Protein AF-A0A954QS45-F1 (afdb_monomer_lite)

Radius of gyration: 19.52 Å; chains: 1; bounding box: 55×39×51 Å

pLDDT: mean 95.36, std 3.19, range [73.25, 98.75]

Structure (mmCIF, N/CA/C/O backbone):
data_AF-A0A954QS45-F1
#
_entry.id   AF-A0A954QS45-F1
#
loop_
_atom_site.group_PDB
_atom_site.id
_atom_site.type_symbol
_atom_site.label_atom_id
_atom_site.label_alt_id
_atom_site.label_comp_id
_atom_site.label_asym_id
_atom_site.label_entity_id
_atom_site.label_seq_id
_atom_site.pdbx_PDB_ins_code
_atom_site.Cartn_x
_atom_site.Cartn_y
_atom_site.Cartn_z
_atom_site.occupancy
_atom_site.B_iso_or_equiv
_atom_site.auth_seq_id
_atom_site.auth_comp_id
_atom_site.auth_asym_id
_atom_site.auth_atom_id
_atom_site.pdbx_PDB_model_num
ATOM 1 N N . VAL A 1 1 ? 16.812 -2.285 0.288 1.00 86.31 1 VAL A N 1
ATOM 2 C CA . VAL A 1 1 ? 17.773 -3.316 0.743 1.00 86.31 1 VAL A CA 1
ATOM 3 C C . VAL A 1 1 ? 18.470 -2.811 1.986 1.00 86.31 1 VAL A C 1
ATOM 5 O O . VAL A 1 1 ? 19.091 -1.754 1.918 1.00 86.31 1 VAL A O 1
ATOM 8 N N . TYR A 1 2 ? 18.310 -3.521 3.100 1.00 87.31 2 TYR A N 1
ATOM 9 C CA . TYR A 1 2 ? 18.988 -3.201 4.353 1.00 87.31 2 TYR A CA 1
ATOM 10 C C . TYR A 1 2 ? 20.439 -3.664 4.308 1.00 87.31 2 TYR A C 1
ATOM 12 O O . TYR A 1 2 ? 20.740 -4.710 3.724 1.00 87.31 2 TYR A O 1
ATOM 20 N N . TYR A 1 3 ? 21.330 -2.884 4.908 1.00 90.25 3 TYR A N 1
ATOM 21 C CA . TYR A 1 3 ? 22.732 -3.238 5.037 1.00 90.25 3 TYR A CA 1
ATOM 22 C C . TYR A 1 3 ? 23.307 -2.749 6.376 1.00 90.25 3 TYR A C 1
ATOM 24 O O . TYR A 1 3 ? 23.007 -1.640 6.821 1.00 90.25 3 TYR A O 1
ATOM 32 N N . PRO A 1 4 ? 24.161 -3.561 7.013 1.00 92.56 4 PRO A N 1
ATOM 33 C CA . PRO A 1 4 ? 24.818 -3.203 8.261 1.00 92.56 4 PRO A CA 1
ATOM 34 C C . PRO A 1 4 ? 25.846 -2.095 8.020 1.00 92.56 4 PRO A C 1
ATOM 36 O O . PRO A 1 4 ? 26.574 -2.116 7.023 1.00 92.56 4 PRO A O 1
ATOM 39 N N . THR A 1 5 ? 25.948 -1.148 8.951 1.00 94.94 5 THR A N 1
ATOM 40 C CA . THR A 1 5 ? 26.905 -0.027 8.846 1.00 94.94 5 THR A CA 1
ATOM 41 C C . THR A 1 5 ? 28.163 -0.227 9.691 1.00 94.94 5 THR A C 1
ATOM 43 O O . THR A 1 5 ? 29.126 0.525 9.553 1.00 94.94 5 THR A O 1
ATOM 46 N N . THR A 1 6 ? 28.188 -1.256 10.544 1.00 95.50 6 THR A N 1
ATOM 47 C CA . THR A 1 6 ? 29.311 -1.543 11.446 1.00 95.50 6 THR A CA 1
ATOM 48 C C . THR A 1 6 ? 29.649 -3.032 11.509 1.00 95.50 6 THR A C 1
ATOM 50 O O . THR A 1 6 ? 28.882 -3.902 11.084 1.00 95.50 6 THR A O 1
ATOM 53 N N . THR A 1 7 ? 30.836 -3.325 12.038 1.00 96.88 7 THR A N 1
ATOM 54 C CA . THR A 1 7 ? 31.318 -4.681 12.318 1.00 96.88 7 THR A CA 1
ATOM 55 C C . THR A 1 7 ? 31.753 -4.807 13.774 1.00 96.88 7 THR A C 1
ATOM 57 O O . THR A 1 7 ? 32.068 -3.808 14.427 1.00 96.88 7 THR A O 1
ATOM 60 N N . ASN A 1 8 ? 31.771 -6.036 14.290 1.00 96.50 8 ASN A N 1
ATOM 61 C CA . ASN A 1 8 ? 32.134 -6.341 15.678 1.00 96.50 8 ASN A CA 1
ATOM 62 C C . ASN A 1 8 ? 33.554 -5.886 16.065 1.00 96.50 8 ASN A C 1
ATOM 64 O O . ASN A 1 8 ? 33.796 -5.583 17.231 1.00 96.50 8 ASN A O 1
ATOM 68 N N . ASP A 1 9 ? 34.473 -5.819 15.103 1.00 96.31 9 ASP A N 1
ATOM 69 C CA . ASP A 1 9 ? 35.870 -5.415 15.295 1.00 96.31 9 ASP A CA 1
ATOM 70 C C . ASP A 1 9 ? 36.254 -4.134 14.532 1.00 96.31 9 ASP A C 1
ATOM 72 O O . ASP A 1 9 ? 37.414 -3.721 14.553 1.00 96.31 9 ASP A O 1
ATOM 76 N N . ARG A 1 10 ? 35.278 -3.472 13.895 1.00 93.31 10 ARG A N 1
ATOM 77 C CA . ARG A 1 10 ? 35.446 -2.255 13.077 1.00 93.31 10 ARG A CA 1
ATOM 78 C C . ARG A 1 10 ? 36.331 -2.430 11.838 1.00 93.31 10 ARG A C 1
ATOM 80 O O . ARG A 1 10 ? 36.730 -1.430 11.240 1.00 93.31 10 ARG A O 1
ATOM 87 N N . THR A 1 11 ? 36.609 -3.661 11.420 1.00 94.75 11 THR A N 1
ATOM 88 C CA . THR A 1 11 ? 37.270 -3.952 10.142 1.00 94.75 11 THR A CA 1
ATOM 89 C C . THR A 1 11 ? 36.237 -4.203 9.034 1.00 94.75 11 THR A C 1
ATOM 91 O O . THR A 1 11 ? 35.106 -4.609 9.331 1.00 94.75 11 THR A O 1
ATOM 94 N N . PRO A 1 12 ? 36.566 -3.978 7.748 1.00 90.88 12 PRO A N 1
ATOM 95 C CA . PRO A 1 12 ? 35.661 -4.289 6.638 1.00 90.88 12 PRO A CA 1
ATOM 96 C C . PRO A 1 12 ? 35.258 -5.771 6.555 1.00 90.88 12 PRO A C 1
ATOM 98 O O . PRO A 1 12 ? 34.147 -6.075 6.111 1.00 90.88 12 PRO A O 1
ATOM 101 N N . GLU A 1 13 ? 36.114 -6.680 7.015 1.00 94.00 13 GLU A N 1
ATOM 102 C CA . GLU A 1 13 ? 35.935 -8.136 6.978 1.00 94.00 13 GLU A CA 1
ATOM 103 C C . GLU A 1 13 ? 35.290 -8.707 8.251 1.00 94.00 13 GLU A C 1
ATOM 105 O O . GLU A 1 13 ? 34.864 -9.863 8.252 1.00 94.00 13 GLU A O 1
ATOM 110 N N . GLY A 1 14 ? 35.182 -7.907 9.317 1.00 95.50 14 GLY A N 1
ATOM 111 C CA . GLY A 1 14 ? 34.567 -8.307 10.580 1.00 95.50 14 GLY A CA 1
ATOM 112 C C . GLY A 1 14 ? 33.102 -8.725 10.447 1.00 95.50 14 GLY A C 1
ATOM 113 O O . GLY A 1 14 ? 32.397 -8.363 9.493 1.00 95.50 14 GLY A O 1
ATOM 114 N N . LEU A 1 15 ? 32.617 -9.464 11.450 1.00 95.25 15 LEU A N 1
ATOM 115 C CA . LEU A 1 15 ? 31.225 -9.904 11.506 1.00 95.25 15 LEU A CA 1
ATOM 116 C C . LEU A 1 15 ? 30.310 -8.685 11.532 1.00 95.25 15 LEU A C 1
ATOM 118 O O . LEU A 1 15 ? 30.470 -7.781 12.356 1.00 95.25 15 LEU A O 1
ATOM 122 N N . LYS A 1 16 ? 29.344 -8.671 10.617 1.00 95.00 16 LYS A N 1
ATOM 123 C CA . LYS A 1 16 ? 28.389 -7.577 10.503 1.00 95.00 16 LYS A CA 1
ATOM 124 C C . LYS A 1 16 ? 27.468 -7.558 11.716 1.00 95.00 16 LYS A C 1
ATOM 126 O O . LYS A 1 16 ? 26.880 -8.585 12.054 1.00 95.00 16 LYS A O 1
ATOM 131 N N . LEU A 1 17 ? 27.348 -6.398 12.354 1.00 93.81 17 LEU A N 1
ATOM 132 C CA . LEU A 1 17 ? 26.373 -6.204 13.421 1.00 93.81 17 LEU A CA 1
ATOM 133 C C . LEU A 1 17 ? 25.014 -5.862 12.797 1.00 93.81 17 LEU A C 1
ATOM 135 O O . LEU A 1 17 ? 24.985 -5.100 11.831 1.00 93.81 17 LEU A O 1
ATOM 139 N N . PRO A 1 18 ? 23.904 -6.417 13.316 1.00 88.81 18 PRO A N 1
ATOM 140 C CA . PRO A 1 18 ? 22.573 -6.133 12.783 1.00 88.81 18 PRO A CA 1
ATOM 141 C C . PRO A 1 18 ? 22.150 -4.678 13.018 1.00 88.81 18 PRO A C 1
ATOM 143 O O . PRO A 1 18 ? 21.333 -4.167 12.269 1.00 88.81 18 PRO A O 1
ATOM 146 N N . GLU A 1 19 ? 22.731 -4.011 14.017 1.00 90.88 19 GLU A N 1
ATOM 147 C CA . GLU A 1 19 ? 22.493 -2.605 14.330 1.00 90.88 19 GLU A CA 1
ATOM 148 C C . GLU A 1 19 ? 23.830 -1.920 14.689 1.00 90.88 19 GLU A C 1
ATOM 150 O O . GLU A 1 19 ? 24.662 -2.539 15.367 1.00 90.88 19 GLU A O 1
ATOM 155 N N . PRO A 1 20 ? 24.067 -0.660 14.268 1.00 92.19 20 PRO A N 1
ATOM 156 C CA . PRO A 1 20 ? 23.223 0.142 13.376 1.00 92.19 20 PRO A CA 1
ATOM 157 C C . PRO A 1 20 ? 23.250 -0.335 11.918 1.00 92.19 20 PRO A C 1
ATOM 159 O O . PRO A 1 20 ? 24.290 -0.753 11.391 1.00 92.19 20 PRO A O 1
ATOM 162 N N . ASP A 1 21 ? 22.115 -0.198 11.244 1.00 92.25 21 ASP A N 1
ATOM 163 C CA . ASP A 1 21 ? 21.933 -0.470 9.823 1.00 92.25 21 ASP A CA 1
ATOM 164 C C . ASP A 1 21 ? 21.443 0.773 9.058 1.00 92.25 21 ASP A C 1
ATOM 166 O O . ASP A 1 21 ? 21.318 1.877 9.591 1.00 92.25 21 ASP A O 1
ATOM 170 N N . SER A 1 22 ? 21.283 0.611 7.749 1.00 91.31 22 SER A N 1
ATOM 171 C CA . SER A 1 22 ? 20.696 1.602 6.854 1.00 91.31 22 SER A CA 1
ATOM 172 C C . SER A 1 22 ? 19.995 0.884 5.704 1.00 91.31 22 SER A C 1
ATOM 174 O O . SER A 1 22 ? 20.201 -0.312 5.477 1.00 91.31 22 SER A O 1
ATOM 176 N N . VAL A 1 23 ? 19.173 1.609 4.949 1.00 90.06 23 VAL A N 1
ATOM 177 C CA . VAL A 1 23 ? 18.381 1.059 3.851 1.00 90.06 23 VAL A CA 1
ATOM 178 C C . VAL A 1 23 ? 18.587 1.844 2.562 1.00 90.06 23 VAL A C 1
ATOM 180 O O . VAL A 1 23 ? 18.506 3.069 2.516 1.00 90.06 23 VAL A O 1
ATOM 183 N N . VAL A 1 24 ? 18.811 1.114 1.470 1.00 91.31 24 VAL A N 1
ATOM 184 C CA . VAL A 1 24 ? 18.705 1.659 0.112 1.00 91.31 24 VAL A CA 1
ATOM 185 C C . VAL A 1 24 ? 17.310 1.358 -0.421 1.00 91.31 24 VAL A C 1
ATOM 187 O O . VAL A 1 24 ? 17.008 0.214 -0.780 1.00 91.31 24 VAL A O 1
ATOM 190 N N . GLY A 1 25 ? 16.449 2.372 -0.455 1.00 91.44 25 GLY A N 1
ATOM 191 C CA . GLY A 1 25 ? 15.122 2.281 -1.059 1.00 91.44 25 GLY A CA 1
ATOM 192 C C . GLY A 1 25 ? 15.199 2.158 -2.583 1.00 91.44 25 GLY A C 1
ATOM 193 O O . GLY A 1 25 ? 15.997 2.834 -3.230 1.00 91.44 25 GLY A O 1
ATOM 194 N N . THR A 1 26 ? 14.373 1.296 -3.175 1.00 94.31 26 THR A N 1
ATOM 195 C CA . THR A 1 26 ? 14.254 1.172 -4.637 1.00 94.31 26 THR A CA 1
ATOM 196 C C . THR A 1 26 ? 12.801 1.350 -5.033 1.00 94.31 26 THR A C 1
ATOM 198 O O . THR A 1 26 ? 11.966 0.503 -4.732 1.00 94.31 26 THR A O 1
ATOM 201 N N . SER A 1 27 ? 12.492 2.461 -5.702 1.00 94.19 27 SER A N 1
ATOM 202 C CA . SER A 1 27 ? 11.161 2.667 -6.268 1.00 94.19 27 SER A CA 1
ATOM 203 C C . SER A 1 27 ? 10.880 1.653 -7.374 1.00 94.19 27 SER A C 1
ATOM 205 O O . SER A 1 27 ? 11.801 1.120 -8.002 1.00 94.19 27 SER A O 1
ATOM 207 N N . PHE A 1 28 ? 9.601 1.423 -7.663 1.00 96.19 28 PHE A N 1
ATOM 208 C CA . PHE A 1 28 ? 9.222 0.675 -8.852 1.00 96.19 28 PHE A CA 1
ATOM 209 C C . PHE A 1 28 ? 9.669 1.418 -10.107 1.00 96.19 28 PHE A C 1
ATOM 211 O O . PHE A 1 28 ? 9.208 2.522 -10.403 1.00 96.19 28 PHE A O 1
ATOM 218 N N . ARG A 1 29 ? 10.616 0.814 -10.823 1.00 95.75 29 ARG A N 1
ATOM 219 C CA . ARG A 1 29 ? 11.204 1.368 -12.039 1.00 95.75 29 ARG A CA 1
ATOM 220 C C . ARG A 1 29 ? 11.712 0.260 -12.957 1.00 95.75 29 ARG A C 1
ATOM 222 O O . ARG A 1 29 ? 11.794 -0.903 -12.564 1.00 95.75 29 ARG A O 1
ATOM 229 N N . ASN A 1 30 ? 12.104 0.631 -14.173 1.00 96.69 30 ASN A N 1
ATOM 230 C CA . ASN A 1 30 ? 12.891 -0.259 -15.020 1.00 96.69 30 ASN A CA 1
ATOM 231 C C . ASN A 1 30 ? 14.310 -0.396 -14.438 1.00 96.69 30 ASN A C 1
ATOM 233 O O . ASN A 1 30 ? 15.025 0.605 -14.370 1.00 96.69 30 ASN A O 1
ATOM 237 N N . LEU A 1 31 ? 14.695 -1.596 -13.994 1.00 96.50 31 LEU A N 1
ATOM 238 C CA . LEU A 1 31 ? 16.029 -1.872 -13.438 1.00 96.50 31 LEU A CA 1
ATOM 239 C C . LEU A 1 31 ? 16.984 -2.492 -14.468 1.00 96.50 31 LEU A C 1
ATOM 241 O O . LEU A 1 31 ? 18.179 -2.540 -14.211 1.00 96.50 31 LEU A O 1
ATOM 245 N N . GLY A 1 32 ? 16.473 -2.896 -15.633 1.00 96.75 32 GLY A N 1
ATOM 246 C CA . GLY A 1 32 ? 17.234 -3.594 -16.665 1.00 96.75 32 GLY A CA 1
ATOM 247 C C . GLY A 1 32 ? 16.451 -4.778 -17.220 1.00 96.75 32 GLY A C 1
ATOM 248 O O . GLY A 1 32 ? 15.287 -4.982 -16.868 1.00 96.75 32 GLY A O 1
ATOM 249 N N . ASP A 1 33 ? 17.080 -5.547 -18.102 1.00 96.94 33 ASP A N 1
ATOM 250 C CA . ASP A 1 33 ? 16.500 -6.757 -18.703 1.00 96.94 33 ASP A CA 1
ATOM 251 C C . ASP A 1 33 ? 16.971 -8.049 -18.023 1.00 96.94 33 ASP A C 1
ATOM 253 O O . ASP A 1 33 ? 16.507 -9.135 -18.371 1.00 96.94 33 ASP A O 1
ATOM 257 N N . SER A 1 34 ? 17.856 -7.952 -17.027 1.00 97.38 34 SER A N 1
ATOM 258 C CA . SER A 1 34 ? 18.289 -9.098 -16.235 1.00 97.38 34 SER A CA 1
ATOM 259 C C . SER A 1 34 ? 17.422 -9.253 -14.991 1.00 97.38 34 SER A C 1
ATOM 261 O O . SER A 1 34 ? 17.209 -8.303 -14.240 1.00 97.38 34 SER A O 1
ATOM 263 N N . LYS A 1 35 ? 16.987 -10.483 -14.695 1.00 95.88 35 LYS A N 1
ATOM 264 C CA . LYS A 1 35 ? 16.317 -10.793 -13.421 1.00 95.88 35 LYS A CA 1
ATOM 265 C C . LYS A 1 35 ? 17.197 -10.505 -12.199 1.00 95.88 35 LYS A C 1
ATOM 267 O O . LYS A 1 35 ? 16.681 -10.210 -11.123 1.00 95.88 35 LYS A O 1
ATOM 272 N N . GLU A 1 36 ? 18.519 -10.540 -12.366 1.00 95.94 36 GLU A N 1
ATOM 273 C CA . GLU A 1 36 ? 19.469 -10.263 -11.284 1.00 95.94 36 GLU A CA 1
ATOM 274 C C . GLU A 1 36 ? 19.396 -8.806 -10.803 1.00 95.94 36 GLU A C 1
ATOM 276 O O . GLU A 1 36 ? 19.608 -8.548 -9.617 1.00 95.94 36 GLU A O 1
ATOM 281 N N . ASP A 1 37 ? 18.981 -7.874 -11.670 1.00 95.88 37 ASP A N 1
ATOM 282 C CA . ASP A 1 37 ? 18.778 -6.464 -11.308 1.00 95.88 37 ASP A CA 1
ATOM 283 C C . ASP A 1 37 ? 17.584 -6.284 -10.352 1.00 95.88 37 ASP A C 1
ATOM 285 O O . ASP A 1 37 ? 17.501 -5.305 -9.609 1.00 95.88 37 ASP A O 1
ATOM 289 N N . TYR A 1 38 ? 16.660 -7.250 -10.343 1.00 95.94 38 TYR A N 1
ATOM 290 C CA . TYR A 1 38 ? 15.445 -7.246 -9.527 1.00 95.94 38 TYR A CA 1
ATOM 291 C C . TYR A 1 38 ? 15.568 -8.116 -8.276 1.00 95.94 38 TYR A C 1
ATOM 293 O O . TYR A 1 38 ? 14.922 -7.817 -7.269 1.00 95.94 38 TYR A O 1
ATOM 301 N N . ARG A 1 39 ? 16.395 -9.170 -8.314 1.00 93.31 39 ARG A N 1
ATOM 302 C CA . ARG A 1 39 ? 16.495 -10.199 -7.266 1.00 93.31 39 ARG A CA 1
ATOM 303 C C . ARG A 1 39 ? 16.720 -9.631 -5.870 1.00 93.31 39 ARG A C 1
ATOM 305 O O . ARG A 1 39 ? 16.087 -10.078 -4.918 1.00 93.31 39 ARG A O 1
ATOM 312 N N . TRP A 1 40 ? 17.615 -8.656 -5.747 1.00 87.50 40 TRP A N 1
ATOM 313 C CA . TRP A 1 40 ? 17.993 -8.087 -4.451 1.00 87.50 40 TRP A CA 1
ATOM 314 C C . TRP A 1 40 ? 16.918 -7.175 -3.859 1.00 87.50 40 TRP A C 1
ATOM 316 O O . TRP A 1 40 ? 16.822 -7.049 -2.640 1.00 87.50 40 TRP A O 1
ATOM 326 N N . THR A 1 41 ? 16.091 -6.570 -4.711 1.00 92.06 41 THR A N 1
ATOM 327 C CA . THR A 1 41 ? 14.988 -5.694 -4.298 1.00 92.06 41 THR A CA 1
ATOM 328 C C . THR A 1 41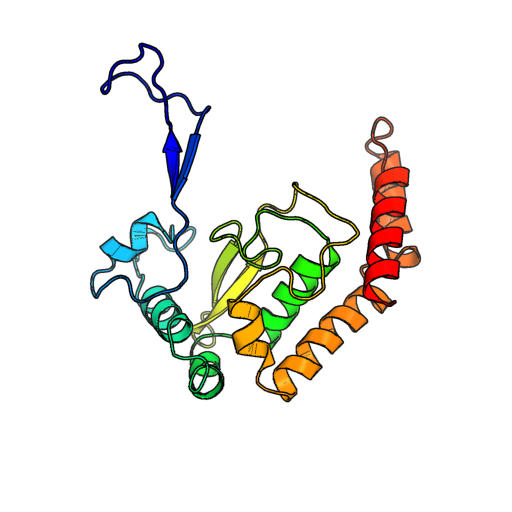 ? 13.714 -6.490 -4.022 1.00 92.06 41 THR A C 1
ATOM 330 O O . THR A 1 41 ? 13.017 -6.215 -3.047 1.00 92.06 41 THR A O 1
ATOM 333 N N . PHE A 1 42 ? 13.422 -7.498 -4.847 1.00 93.75 42 PHE A N 1
ATOM 334 C CA . PHE A 1 42 ? 12.211 -8.311 -4.767 1.00 93.75 42 PHE A CA 1
ATOM 335 C C . PHE A 1 42 ? 12.566 -9.764 -4.446 1.00 93.75 42 PHE A C 1
ATOM 337 O O . PHE A 1 42 ? 12.864 -10.578 -5.315 1.00 93.75 42 PHE A O 1
ATOM 344 N N . LEU A 1 43 ? 12.541 -10.117 -3.166 1.00 92.94 43 LEU A N 1
ATOM 345 C CA . LEU A 1 43 ? 12.853 -11.481 -2.747 1.00 92.94 43 LEU A CA 1
ATOM 346 C C . LEU A 1 43 ? 11.654 -12.409 -2.976 1.00 92.94 43 LEU A C 1
ATOM 348 O O . LEU A 1 43 ? 10.596 -12.228 -2.369 1.00 92.94 43 LEU A O 1
ATOM 352 N N . ASN A 1 44 ? 11.840 -13.451 -3.790 1.00 93.44 44 ASN A N 1
ATOM 353 C CA . ASN A 1 44 ? 10.833 -14.494 -3.970 1.00 93.44 44 ASN A CA 1
ATOM 354 C C . ASN A 1 44 ? 10.598 -15.236 -2.646 1.00 93.44 44 ASN A C 1
ATOM 356 O O . ASN A 1 44 ? 11.492 -15.890 -2.102 1.00 93.44 44 ASN A O 1
ATOM 360 N N . LYS A 1 45 ? 9.374 -15.142 -2.113 1.00 93.12 45 LYS A N 1
ATOM 361 C CA . LYS A 1 45 ? 8.987 -15.841 -0.878 1.00 93.12 45 LYS A CA 1
ATOM 362 C C . LYS A 1 45 ? 8.398 -17.222 -1.152 1.00 93.12 45 LYS A C 1
ATOM 364 O O . LYS A 1 45 ? 8.709 -18.147 -0.402 1.00 93.12 45 LYS A O 1
ATOM 369 N N . SER A 1 46 ? 7.646 -17.372 -2.239 1.00 92.00 46 SER A N 1
ATOM 370 C CA . SER A 1 46 ? 7.098 -18.631 -2.757 1.00 92.00 46 SER A CA 1
ATOM 371 C C . SER A 1 46 ? 7.789 -19.031 -4.065 1.00 92.00 46 SER A C 1
ATOM 373 O O . SER A 1 46 ? 8.512 -18.231 -4.653 1.00 92.00 46 SER A O 1
ATOM 375 N N . ASN A 1 47 ? 7.610 -20.288 -4.495 1.00 90.56 47 ASN A N 1
ATOM 376 C CA . ASN A 1 47 ? 8.096 -20.808 -5.783 1.00 90.56 47 ASN A CA 1
ATOM 377 C C . ASN A 1 47 ? 9.570 -20.488 -6.096 1.00 90.56 47 ASN A C 1
ATOM 379 O O . ASN A 1 47 ? 9.949 -20.322 -7.250 1.00 90.56 47 ASN A O 1
ATOM 383 N N . ARG A 1 48 ? 10.425 -20.434 -5.064 1.00 92.44 48 ARG A N 1
ATOM 384 C CA . ARG A 1 48 ? 11.806 -19.927 -5.170 1.00 92.44 48 ARG A CA 1
ATOM 385 C C . ARG A 1 48 ? 12.639 -20.651 -6.227 1.00 92.44 48 ARG A C 1
ATOM 387 O O . ARG A 1 48 ? 13.433 -20.016 -6.904 1.00 92.44 48 ARG A O 1
ATOM 394 N N . ASN A 1 49 ? 12.405 -21.952 -6.399 1.00 94.75 49 ASN A N 1
ATOM 395 C CA . ASN A 1 49 ? 13.110 -22.780 -7.378 1.00 94.75 49 ASN A CA 1
ATOM 396 C C . ASN A 1 49 ? 12.760 -22.441 -8.834 1.00 94.75 49 ASN A C 1
ATOM 398 O O . ASN A 1 49 ? 13.539 -22.771 -9.720 1.00 94.75 49 ASN A O 1
ATOM 402 N N . GLN A 1 50 ? 11.599 -21.827 -9.092 1.00 94.44 50 GLN A N 1
ATOM 403 C CA . GLN A 1 50 ? 11.243 -21.366 -10.439 1.00 94.44 50 GLN A CA 1
ATOM 404 C C . GLN A 1 50 ? 12.078 -20.155 -10.839 1.00 94.44 50 GLN A C 1
ATOM 406 O O . GLN A 1 50 ? 12.380 -19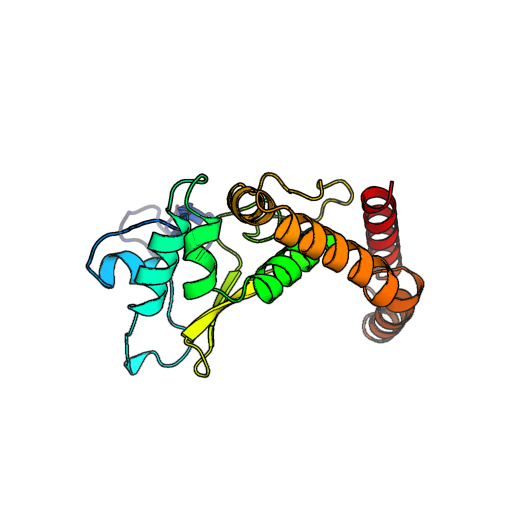.984 -12.015 1.00 94.44 50 GLN A O 1
ATOM 411 N N . ASP A 1 51 ? 12.469 -19.346 -9.848 1.00 94.50 51 ASP A N 1
ATOM 412 C CA . ASP A 1 51 ? 13.350 -18.203 -10.038 1.00 94.50 51 ASP A CA 1
ATOM 413 C C . ASP A 1 51 ? 12.875 -17.240 -11.143 1.00 94.50 51 ASP A C 1
ATOM 415 O O . ASP A 1 51 ? 13.666 -16.690 -11.920 1.00 94.50 51 ASP A O 1
ATOM 419 N N . ASP A 1 52 ? 11.551 -17.093 -11.223 1.00 95.06 52 ASP A N 1
ATOM 420 C CA . ASP A 1 52 ? 10.867 -16.273 -12.208 1.00 95.06 52 ASP A CA 1
ATOM 421 C C . ASP A 1 52 ? 10.586 -14.882 -11.636 1.00 95.06 52 ASP A C 1
ATOM 423 O O . ASP A 1 52 ? 10.007 -14.722 -10.560 1.00 95.06 52 ASP A O 1
ATOM 427 N N . TYR A 1 53 ? 11.022 -13.880 -12.388 1.00 96.88 53 TYR A N 1
ATOM 428 C CA . TYR A 1 53 ? 10.879 -12.460 -12.095 1.00 96.88 53 TYR A CA 1
ATOM 429 C C . TYR A 1 53 ? 10.101 -11.723 -13.182 1.00 96.88 53 TYR A C 1
ATOM 431 O O . TYR A 1 53 ? 9.813 -10.538 -13.018 1.00 96.88 53 TYR A O 1
ATOM 439 N N . THR A 1 54 ? 9.736 -12.406 -14.271 1.00 96.94 54 THR A N 1
ATOM 440 C CA . THR A 1 54 ? 9.207 -11.821 -15.511 1.00 96.94 54 THR A CA 1
ATOM 441 C C . THR A 1 54 ? 8.066 -10.865 -15.214 1.00 96.94 54 THR A C 1
ATOM 443 O O . THR A 1 54 ? 8.104 -9.688 -15.578 1.00 96.94 54 THR A O 1
ATOM 446 N N . ARG A 1 55 ? 7.096 -11.335 -14.426 1.00 97.50 55 ARG A N 1
ATOM 447 C CA . ARG A 1 55 ? 5.920 -10.539 -14.111 1.00 97.50 55 ARG A CA 1
ATOM 448 C C . ARG A 1 55 ? 6.214 -9.336 -13.215 1.00 97.50 55 ARG A C 1
ATOM 450 O O . ARG A 1 55 ? 5.602 -8.286 -13.380 1.00 97.50 55 ARG A O 1
ATOM 457 N N . ILE A 1 56 ? 7.168 -9.457 -12.293 1.00 97.50 56 ILE A N 1
ATOM 458 C CA . ILE A 1 56 ? 7.598 -8.346 -11.430 1.00 97.50 56 ILE A CA 1
ATOM 459 C C . ILE A 1 56 ? 8.388 -7.305 -12.229 1.00 97.50 56 ILE A C 1
ATOM 461 O O . ILE A 1 56 ? 8.233 -6.106 -11.989 1.00 97.50 56 ILE A O 1
ATOM 465 N N . MET A 1 57 ? 9.189 -7.737 -13.205 1.00 98.25 57 MET A N 1
ATOM 466 C CA . MET A 1 57 ? 9.916 -6.848 -14.113 1.00 98.25 57 MET A CA 1
ATOM 467 C C . MET A 1 57 ? 8.946 -6.030 -14.969 1.00 98.25 57 MET A C 1
ATOM 469 O O . MET A 1 57 ? 9.039 -4.803 -15.010 1.00 98.25 57 MET A O 1
ATOM 473 N N . GLU A 1 58 ? 7.983 -6.701 -15.602 1.00 98.31 58 GLU A N 1
ATOM 474 C CA . GLU A 1 58 ? 6.895 -6.088 -16.369 1.00 98.31 58 GLU A CA 1
ATOM 475 C C . GLU A 1 58 ? 6.104 -5.066 -15.544 1.00 98.31 58 GLU A C 1
ATOM 477 O O . GLU A 1 58 ? 5.998 -3.898 -15.923 1.00 98.31 58 GLU A O 1
ATOM 482 N N . PHE A 1 59 ? 5.616 -5.483 -14.374 1.00 98.31 59 PHE A N 1
ATOM 483 C CA . PHE A 1 59 ? 4.888 -4.620 -13.449 1.00 98.31 59 PHE A CA 1
ATOM 484 C C . PHE A 1 59 ? 5.718 -3.397 -13.021 1.00 98.31 59 PHE A C 1
ATOM 486 O O . PHE A 1 59 ? 5.228 -2.269 -13.067 1.00 98.31 59 PHE A O 1
ATOM 493 N N . SER A 1 60 ? 6.995 -3.580 -12.672 1.00 98.00 60 SER A N 1
ATOM 494 C CA . SER A 1 60 ? 7.869 -2.470 -12.261 1.00 98.00 60 SER A CA 1
ATOM 495 C C . SER A 1 60 ? 8.080 -1.452 -13.383 1.00 98.00 60 SER A C 1
ATOM 497 O O . SER A 1 60 ? 8.181 -0.253 -13.122 1.00 98.00 60 SER A O 1
ATOM 499 N N . ARG A 1 61 ? 8.117 -1.902 -14.644 1.00 98.06 61 ARG A N 1
ATOM 500 C CA . ARG A 1 61 ? 8.177 -1.018 -15.818 1.00 98.06 61 ARG A CA 1
ATOM 501 C C . ARG A 1 61 ? 6.859 -0.285 -16.041 1.00 98.06 61 ARG A C 1
ATOM 503 O O . ARG A 1 61 ? 6.895 0.914 -16.305 1.00 98.06 61 ARG A O 1
ATOM 510 N N . ALA A 1 62 ? 5.719 -0.956 -15.875 1.00 98.06 62 ALA A N 1
ATOM 511 C CA . ALA A 1 62 ? 4.404 -0.319 -15.939 1.00 98.06 62 ALA A CA 1
ATOM 512 C C . ALA A 1 62 ? 4.266 0.783 -14.875 1.00 98.06 62 ALA A C 1
ATOM 514 O O . ALA A 1 62 ? 3.862 1.906 -15.184 1.00 98.06 62 ALA A O 1
ATOM 515 N N . MET A 1 63 ? 4.722 0.513 -13.650 1.00 97.62 63 MET A N 1
ATOM 516 C CA . MET A 1 63 ? 4.774 1.501 -12.570 1.00 97.62 63 MET A CA 1
ATOM 517 C C . MET A 1 63 ? 5.684 2.695 -12.884 1.00 97.62 63 MET A C 1
ATOM 519 O O . MET A 1 63 ? 5.404 3.810 -12.441 1.00 97.62 63 MET A O 1
ATOM 523 N N . ALA A 1 64 ? 6.738 2.485 -13.676 1.00 96.31 64 ALA A N 1
ATOM 524 C CA . ALA A 1 64 ? 7.677 3.519 -14.110 1.00 96.31 64 ALA A CA 1
ATOM 525 C C . ALA A 1 64 ? 7.125 4.447 -15.204 1.00 96.31 64 ALA A C 1
ATOM 527 O O . ALA A 1 64 ? 7.775 5.437 -15.550 1.00 96.31 64 ALA A O 1
ATOM 528 N N . THR A 1 65 ? 5.975 4.118 -15.801 1.00 96.69 65 THR A N 1
ATOM 529 C CA . THR A 1 65 ? 5.430 4.902 -16.911 1.00 96.69 65 THR A CA 1
ATOM 530 C C . THR A 1 65 ? 5.048 6.315 -16.481 1.00 96.69 65 THR A C 1
ATOM 532 O O . THR A 1 65 ? 4.781 6.612 -15.312 1.00 96.69 65 THR A O 1
ATOM 535 N N . SER A 1 66 ? 5.043 7.224 -17.460 1.00 92.88 66 SER A N 1
ATOM 536 C CA . SER A 1 66 ? 4.682 8.616 -17.217 1.00 92.88 66 SER A CA 1
ATOM 537 C C . SER A 1 66 ? 3.267 8.715 -16.662 1.00 92.88 66 SER A C 1
ATOM 539 O O . SER A 1 66 ? 2.373 7.968 -17.057 1.00 92.88 66 SER A O 1
ATOM 541 N N . THR A 1 67 ? 3.016 9.717 -15.829 1.00 90.00 67 THR A N 1
ATOM 542 C CA . THR A 1 67 ? 1.684 9.911 -15.258 1.00 90.00 67 THR A CA 1
ATOM 543 C C . THR A 1 67 ? 0.584 10.126 -16.308 1.00 90.00 67 THR A C 1
ATOM 545 O O . THR A 1 67 ? -0.582 9.879 -16.025 1.00 90.00 67 THR A O 1
ATOM 548 N N . ARG A 1 68 ? 0.937 10.572 -17.521 1.00 91.12 68 ARG A N 1
ATOM 549 C CA . ARG A 1 68 ? -0.006 10.736 -18.637 1.00 91.12 68 ARG A CA 1
ATOM 550 C C . ARG A 1 68 ? -0.518 9.402 -19.185 1.00 91.12 68 ARG A C 1
ATOM 552 O O . ARG A 1 68 ? -1.643 9.366 -19.644 1.00 91.12 68 ARG A O 1
ATOM 559 N N . THR A 1 69 ? 0.306 8.358 -19.154 1.00 94.88 69 THR A N 1
ATOM 560 C CA . THR A 1 69 ? 0.024 7.043 -19.760 1.00 94.88 69 THR A CA 1
ATOM 561 C C . THR A 1 69 ? -0.240 5.957 -18.719 1.00 94.88 69 THR A C 1
ATOM 563 O O . THR A 1 69 ? -0.533 4.824 -19.069 1.00 94.88 69 THR A O 1
ATOM 566 N N . PHE A 1 70 ? -0.069 6.271 -17.434 1.00 97.88 70 PHE A N 1
ATOM 567 C CA . PHE A 1 70 ? -0.092 5.294 -16.348 1.00 97.88 70 PHE A CA 1
ATOM 568 C C .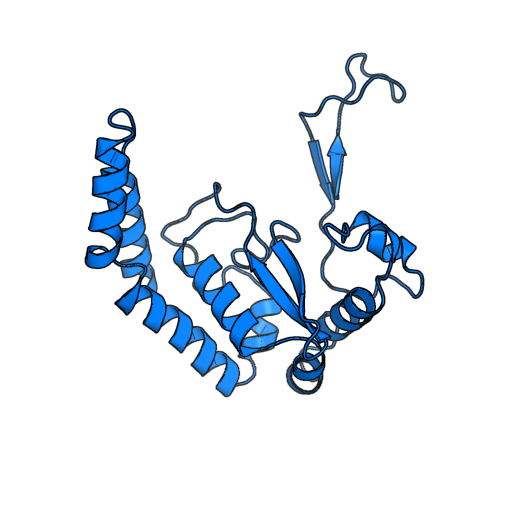 PHE A 1 70 ? -1.427 4.545 -16.250 1.00 97.88 70 PHE A C 1
ATOM 570 O O . PHE A 1 70 ? -1.439 3.317 -16.264 1.00 97.88 70 PHE A O 1
ATOM 577 N N . ASN A 1 71 ? -2.548 5.273 -16.188 1.00 97.62 71 ASN A N 1
ATOM 578 C CA . ASN A 1 71 ? -3.870 4.655 -16.038 1.00 97.62 71 ASN A CA 1
ATOM 579 C C . ASN A 1 71 ? -4.318 3.889 -17.295 1.00 97.62 71 ASN A C 1
ATOM 581 O O . ASN A 1 71 ? -5.150 2.998 -17.173 1.00 97.62 71 ASN A O 1
ATOM 585 N N . ASP A 1 72 ? -3.712 4.161 -18.457 1.00 96.75 72 ASP A N 1
ATOM 586 C CA . ASP A 1 72 ? -3.997 3.435 -19.700 1.00 96.75 72 ASP A CA 1
ATOM 587 C C . ASP A 1 72 ? -3.398 2.021 -19.701 1.00 96.75 72 ASP A C 1
ATOM 589 O O . ASP A 1 72 ? -3.896 1.148 -20.404 1.00 96.75 72 ASP A O 1
ATOM 593 N N . VAL A 1 73 ? -2.320 1.790 -18.938 1.00 97.38 73 VAL A N 1
ATOM 594 C CA . VAL A 1 73 ? -1.548 0.534 -18.998 1.00 97.38 73 VAL A CA 1
ATOM 595 C C . VAL A 1 73 ? -1.560 -0.257 -17.697 1.00 97.38 73 VAL A C 1
ATOM 597 O O . VAL A 1 73 ? -1.398 -1.473 -17.716 1.00 97.38 73 VAL A O 1
ATOM 600 N N . ILE A 1 74 ? -1.711 0.397 -16.541 1.00 98.19 74 ILE A N 1
ATOM 601 C CA . ILE A 1 74 ? -1.468 -0.262 -15.250 1.00 98.19 74 ILE A CA 1
ATOM 602 C C . ILE A 1 74 ? -2.467 -1.395 -14.962 1.00 98.19 74 ILE A C 1
ATOM 604 O O . ILE A 1 74 ? -2.099 -2.386 -14.330 1.00 98.19 74 ILE A O 1
ATOM 608 N N . GLY A 1 75 ? -3.696 -1.295 -15.480 1.00 98.06 75 GLY A N 1
ATOM 609 C CA . GLY A 1 75 ? -4.747 -2.308 -15.317 1.00 98.06 75 GLY A CA 1
ATOM 610 C C . GLY A 1 75 ? -4.441 -3.664 -15.966 1.00 98.06 75 GLY A C 1
ATOM 611 O O . GLY A 1 75 ? -5.050 -4.670 -15.592 1.00 98.06 75 GLY A O 1
ATOM 612 N N . ASP A 1 76 ? -3.467 -3.721 -16.878 1.00 98.25 76 ASP A N 1
ATOM 613 C CA . ASP A 1 76 ? -2.972 -4.977 -17.452 1.00 98.25 76 ASP A CA 1
ATOM 614 C C . ASP A 1 76 ? -2.019 -5.715 -16.499 1.00 98.25 76 ASP A C 1
ATOM 616 O O . ASP A 1 76 ? -1.773 -6.913 -16.662 1.00 98.25 76 ASP A O 1
ATOM 620 N N . TYR A 1 77 ? -1.483 -5.020 -15.490 1.00 98.69 77 TYR A N 1
ATOM 621 C CA . TYR A 1 77 ? -0.466 -5.536 -14.570 1.00 98.69 77 TYR A CA 1
ATOM 622 C C . TYR A 1 77 ? -0.975 -5.724 -13.151 1.00 98.69 77 TYR A C 1
ATOM 624 O O . TYR A 1 77 ? -0.517 -6.638 -12.466 1.00 98.69 77 TYR A O 1
ATOM 632 N N . VAL A 1 78 ? -1.919 -4.897 -12.708 1.00 98.69 78 VAL A N 1
ATOM 633 C CA . VAL A 1 78 ? -2.445 -4.934 -11.342 1.00 98.69 78 VAL A CA 1
ATOM 634 C C . VAL A 1 78 ? -3.958 -5.045 -11.321 1.00 98.69 78 VAL A C 1
ATOM 636 O O . VAL A 1 78 ? -4.661 -4.662 -12.254 1.00 98.69 78 VAL A O 1
ATOM 639 N N . ASP A 1 79 ? -4.467 -5.538 -10.201 1.00 98.56 79 ASP A N 1
ATOM 640 C CA . ASP A 1 79 ? -5.866 -5.368 -9.844 1.00 98.56 79 ASP A CA 1
ATOM 641 C C . ASP A 1 79 ? -6.022 -3.987 -9.195 1.00 98.56 79 ASP A C 1
ATOM 643 O O . ASP A 1 79 ? -5.657 -3.794 -8.036 1.00 98.56 79 ASP A O 1
ATOM 647 N N . VAL A 1 80 ? -6.471 -3.005 -9.986 1.00 98.62 80 VAL A N 1
ATOM 648 C CA . VAL A 1 80 ? -6.509 -1.593 -9.569 1.00 98.62 80 VAL A CA 1
ATOM 649 C C . VAL A 1 80 ? -7.383 -1.408 -8.335 1.00 98.62 80 VAL A C 1
ATOM 651 O O . VAL A 1 80 ? -6.968 -0.726 -7.404 1.00 98.62 80 VAL A O 1
ATOM 654 N N . ASP A 1 81 ? -8.551 -2.048 -8.285 1.00 98.69 81 ASP A N 1
ATOM 655 C CA . ASP A 1 81 ? -9.442 -1.941 -7.130 1.00 98.69 81 ASP A CA 1
ATOM 656 C C . ASP A 1 81 ? -8.789 -2.514 -5.864 1.00 98.69 81 ASP A C 1
ATOM 658 O O . ASP A 1 81 ? -8.758 -1.855 -4.822 1.00 98.69 81 ASP A O 1
ATOM 662 N N . GLN A 1 82 ? -8.155 -3.687 -5.975 1.00 98.50 82 GLN A N 1
ATOM 663 C CA . GLN A 1 82 ? -7.422 -4.295 -4.864 1.00 98.50 82 GLN A CA 1
ATOM 664 C C . GLN A 1 82 ? -6.274 -3.402 -4.367 1.00 98.50 82 GLN A C 1
ATOM 666 O O . GLN A 1 82 ? -6.089 -3.269 -3.156 1.00 98.50 82 GLN A O 1
ATOM 671 N N . TRP A 1 83 ? -5.530 -2.767 -5.276 1.00 98.62 83 TRP A N 1
ATOM 672 C CA . TRP A 1 83 ? -4.465 -1.821 -4.933 1.00 98.62 83 TRP A CA 1
ATOM 673 C C . TRP A 1 83 ? -4.999 -0.581 -4.218 1.00 98.62 83 TRP A C 1
ATOM 675 O O . TRP A 1 83 ? -4.456 -0.190 -3.185 1.00 98.62 83 TRP A O 1
ATOM 685 N N . LEU A 1 84 ? -6.076 0.021 -4.726 1.00 98.75 84 LEU A N 1
ATOM 686 C CA . LEU A 1 84 ? -6.713 1.179 -4.094 1.00 98.75 84 LEU A CA 1
ATOM 687 C C . LEU A 1 84 ? -7.243 0.835 -2.699 1.00 98.75 84 LEU A C 1
ATOM 689 O O . LEU A 1 84 ? -7.079 1.628 -1.771 1.00 98.75 84 LEU A O 1
ATOM 693 N N . ARG A 1 85 ? -7.805 -0.364 -2.523 1.00 98.50 85 ARG A N 1
ATOM 694 C CA . ARG A 1 85 ? -8.257 -0.857 -1.219 1.00 98.50 85 ARG A CA 1
ATOM 695 C C . ARG A 1 85 ? -7.092 -1.102 -0.254 1.00 98.50 85 ARG A C 1
ATOM 697 O O . ARG A 1 85 ? -7.205 -0.786 0.928 1.00 98.50 85 ARG A O 1
ATOM 704 N N . ALA A 1 86 ? -5.958 -1.610 -0.739 1.00 98.06 86 ALA A N 1
ATOM 705 C CA . ALA A 1 86 ? -4.744 -1.766 0.066 1.00 98.06 86 ALA A CA 1
ATOM 706 C C . ALA A 1 86 ? -4.148 -0.410 0.486 1.00 98.06 86 ALA A C 1
ATOM 708 O O . ALA A 1 86 ? -3.782 -0.245 1.648 1.00 98.06 86 ALA A O 1
ATOM 709 N N . TYR A 1 87 ? -4.121 0.582 -0.413 1.00 97.88 87 TYR A N 1
ATOM 710 C CA . TYR A 1 87 ? -3.742 1.955 -0.063 1.00 97.88 87 TYR A CA 1
ATOM 711 C C . TYR A 1 87 ? -4.672 2.553 0.993 1.00 97.88 87 TYR A C 1
ATOM 713 O O . TYR A 1 87 ? -4.189 3.141 1.959 1.00 97.88 87 TYR A O 1
ATOM 721 N N . ALA A 1 88 ? -5.990 2.380 0.838 1.00 97.56 88 ALA A N 1
ATOM 722 C CA . ALA A 1 88 ? -6.967 2.865 1.808 1.00 97.56 88 ALA A CA 1
ATOM 723 C C . ALA A 1 88 ? -6.678 2.287 3.200 1.00 97.56 88 ALA A C 1
ATOM 725 O O . ALA A 1 88 ? -6.551 3.046 4.159 1.00 97.56 88 ALA A O 1
ATOM 726 N N . PHE A 1 89 ? -6.461 0.972 3.287 1.00 96.88 89 PHE A N 1
ATOM 727 C CA . PHE A 1 89 ? -6.086 0.306 4.532 1.00 96.88 89 PHE A CA 1
ATOM 728 C C . PHE A 1 89 ? -4.792 0.873 5.144 1.00 96.88 89 PHE A C 1
ATOM 730 O O . PHE A 1 89 ? -4.790 1.253 6.314 1.00 96.88 89 PHE A O 1
ATOM 737 N N . SER A 1 90 ? -3.710 0.993 4.365 1.00 95.25 90 SER A N 1
ATOM 738 C CA . SER A 1 90 ? -2.436 1.526 4.873 1.00 95.25 90 SER A CA 1
ATOM 739 C C . SER A 1 90 ? -2.569 2.948 5.423 1.00 95.25 90 SER A C 1
ATOM 741 O O . SER A 1 90 ? -1.957 3.317 6.429 1.00 95.25 90 SER A O 1
ATOM 743 N N . VAL A 1 91 ? -3.396 3.770 4.779 1.00 93.62 91 VAL A N 1
ATOM 744 C CA . VAL A 1 91 ? -3.603 5.154 5.195 1.00 93.62 91 VAL A CA 1
ATOM 745 C C . VAL A 1 91 ? -4.466 5.236 6.453 1.00 93.62 91 VAL A C 1
ATOM 747 O O . VAL A 1 91 ? -4.098 5.985 7.363 1.00 93.62 91 VAL A O 1
ATOM 750 N N . ILE A 1 92 ? -5.577 4.496 6.562 1.00 95.25 92 ILE A N 1
ATOM 751 C CA . ILE A 1 92 ? -6.475 4.617 7.729 1.00 95.25 92 ILE A CA 1
ATOM 752 C C . ILE A 1 92 ? -5.783 4.226 9.035 1.00 95.25 92 ILE A C 1
ATOM 754 O O . ILE A 1 92 ? -5.986 4.893 10.046 1.00 95.25 92 ILE A O 1
ATOM 758 N N . THR A 1 93 ? -4.879 3.248 9.001 1.00 93.12 93 THR A N 1
ATOM 759 C CA . THR A 1 93 ? -4.138 2.788 10.183 1.00 93.12 93 THR A CA 1
ATOM 760 C C . THR A 1 93 ? -3.136 3.804 10.718 1.00 93.12 93 THR A C 1
ATOM 762 O O . THR A 1 93 ? -2.784 3.764 11.893 1.00 93.12 93 THR A O 1
ATOM 765 N N . GLY A 1 94 ? -2.671 4.728 9.875 1.00 92.69 94 GLY A N 1
ATOM 766 C CA . GLY A 1 94 ? -1.753 5.789 10.278 1.00 92.69 94 GLY A CA 1
ATOM 767 C C . GLY A 1 94 ? -0.313 5.345 10.541 1.00 92.69 94 GLY A C 1
ATOM 768 O O . GLY A 1 94 ? 0.461 6.201 10.953 1.00 92.69 94 GLY A O 1
ATOM 769 N N . HIS A 1 95 ? 0.075 4.086 10.296 1.00 94.31 95 HIS A N 1
ATOM 770 C CA . HIS A 1 95 ? 1.480 3.653 10.352 1.00 94.31 95 HIS A CA 1
ATOM 771 C C . HIS A 1 95 ? 2.337 4.426 9.329 1.00 94.31 95 HIS A C 1
ATOM 773 O O . HIS A 1 95 ? 1.826 4.967 8.341 1.00 94.31 95 HIS A O 1
ATOM 779 N N . GLY A 1 96 ? 3.639 4.518 9.585 1.00 94.44 96 GLY A N 1
ATOM 780 C CA . GLY A 1 96 ? 4.619 5.107 8.667 1.00 94.44 96 GLY A CA 1
ATOM 781 C C . GLY A 1 96 ? 5.579 4.051 8.140 1.00 94.44 96 GLY A C 1
ATOM 782 O O . GLY A 1 96 ? 5.335 2.861 8.331 1.00 94.44 96 GLY A O 1
ATOM 783 N N . ASP A 1 97 ? 6.651 4.499 7.492 1.00 93.88 97 ASP A N 1
ATOM 784 C CA . ASP A 1 97 ? 7.726 3.642 6.992 1.00 93.88 97 ASP A CA 1
ATOM 785 C C . ASP A 1 97 ? 7.197 2.526 6.078 1.00 93.88 97 ASP A C 1
ATOM 787 O O . ASP A 1 97 ? 7.585 1.365 6.160 1.00 93.88 97 ASP A O 1
ATOM 791 N N . ASN A 1 98 ? 6.214 2.858 5.238 1.00 95.00 98 ASN A N 1
ATOM 792 C CA . ASN A 1 98 ? 5.448 1.880 4.483 1.00 95.00 98 ASN A CA 1
ATOM 793 C C . ASN A 1 98 ? 5.084 2.367 3.081 1.00 95.00 98 ASN A C 1
ATOM 795 O O . ASN A 1 98 ? 4.592 3.481 2.885 1.00 95.00 98 ASN A O 1
ATOM 799 N N . TYR A 1 99 ? 5.229 1.478 2.098 1.00 96.12 99 TYR A N 1
ATOM 800 C CA . TYR A 1 99 ? 4.892 1.765 0.707 1.00 96.12 99 TYR A CA 1
ATOM 801 C C . TYR A 1 99 ? 3.468 2.270 0.487 1.00 96.12 99 TYR A C 1
ATOM 803 O O . TYR A 1 99 ? 3.265 3.167 -0.328 1.00 96.12 99 TYR A O 1
ATOM 811 N N . GLY A 1 100 ? 2.479 1.720 1.190 1.00 94.94 100 GLY A N 1
ATOM 812 C CA . GLY A 1 100 ? 1.083 2.129 1.063 1.00 94.94 100 GLY A CA 1
ATOM 813 C C . GLY A 1 100 ? 0.765 3.447 1.771 1.00 94.94 100 GLY A C 1
ATOM 814 O O . GLY A 1 100 ? -0.113 4.180 1.324 1.00 94.94 100 GLY A O 1
ATOM 815 N N . ALA A 1 101 ? 1.485 3.769 2.847 1.00 94.00 101 ALA A N 1
ATOM 816 C CA . ALA A 1 101 ? 1.210 4.941 3.673 1.00 94.00 101 ALA A CA 1
ATOM 817 C C . ALA A 1 101 ? 2.009 6.170 3.214 1.00 94.00 101 ALA A C 1
ATOM 819 O O . ALA A 1 101 ? 1.553 6.935 2.363 1.00 94.00 101 ALA A O 1
ATOM 820 N N . ASP A 1 102 ? 3.203 6.377 3.764 1.00 92.25 102 ASP A N 1
ATOM 821 C CA . ASP A 1 102 ? 4.069 7.518 3.454 1.00 92.25 102 ASP A CA 1
ATOM 822 C C . ASP A 1 102 ? 4.881 7.345 2.161 1.00 92.25 102 ASP A C 1
ATOM 824 O O . ASP A 1 102 ? 5.532 8.284 1.698 1.00 92.25 102 ASP A O 1
ATOM 828 N N . GLY A 1 103 ? 4.776 6.180 1.515 1.00 94.12 103 GLY A N 1
ATOM 829 C CA . GLY A 1 103 ? 5.406 5.912 0.226 1.00 94.12 103 GLY A CA 1
ATOM 830 C C . GLY A 1 103 ? 6.866 5.480 0.342 1.00 94.12 103 GLY A C 1
ATOM 831 O O . GLY A 1 103 ? 7.622 5.644 -0.620 1.00 94.12 103 GLY A O 1
ATOM 832 N N . ALA A 1 104 ? 7.272 4.940 1.496 1.00 93.81 104 ALA A N 1
ATOM 833 C CA . ALA A 1 104 ? 8.587 4.329 1.666 1.00 93.81 104 ALA A CA 1
ATOM 834 C C . ALA A 1 104 ? 8.803 3.191 0.653 1.00 93.81 104 ALA A C 1
ATOM 836 O O . ALA A 1 104 ? 7.868 2.506 0.242 1.00 93.81 104 ALA A O 1
ATOM 837 N N . GLN A 1 105 ? 10.042 2.946 0.228 1.00 94.31 105 GLN A N 1
ATOM 838 C CA . GLN A 1 105 ? 10.321 1.925 -0.792 1.00 94.31 105 GLN A CA 1
ATOM 839 C C . GLN A 1 105 ? 10.511 0.511 -0.203 1.00 94.31 105 GLN A C 1
ATOM 841 O O . GLN A 1 105 ? 11.388 -0.234 -0.647 1.00 94.31 105 GLN A O 1
ATOM 846 N N . HIS A 1 106 ? 9.723 0.160 0.817 1.00 92.81 106 HIS A N 1
ATOM 847 C CA . HIS A 1 106 ? 9.697 -1.148 1.484 1.00 92.81 106 HIS A CA 1
ATOM 848 C C . HIS A 1 106 ? 8.382 -1.345 2.267 1.00 92.81 106 HIS A C 1
ATOM 850 O O . HIS A 1 106 ? 7.426 -0.587 2.098 1.00 92.81 106 HIS A O 1
ATOM 856 N N . ASN A 1 107 ? 8.307 -2.413 3.070 1.00 94.88 107 ASN A N 1
ATOM 857 C CA . ASN A 1 107 ? 7.147 -2.764 3.899 1.00 94.88 107 ASN A CA 1
ATOM 858 C C . ASN A 1 107 ? 5.876 -3.036 3.076 1.00 94.88 107 ASN A C 1
ATOM 860 O O . ASN A 1 107 ? 4.753 -2.631 3.362 1.00 94.88 107 ASN A O 1
ATOM 864 N N . LEU A 1 108 ? 6.080 -3.811 2.013 1.00 95.19 108 LEU A N 1
ATOM 865 C CA . LEU A 1 108 ? 5.031 -4.387 1.191 1.00 95.19 108 LEU A CA 1
ATOM 866 C C . LEU A 1 108 ? 5.370 -5.831 0.828 1.00 95.19 108 LEU A C 1
ATOM 868 O O . LEU A 1 108 ? 6.536 -6.236 0.816 1.00 95.19 108 LEU A O 1
ATOM 872 N N . GLN A 1 109 ? 4.351 -6.588 0.444 1.00 96.88 109 GLN A N 1
ATOM 873 C CA . GLN A 1 109 ? 4.510 -7.823 -0.306 1.00 96.88 109 GLN A CA 1
ATOM 874 C C . GLN A 1 109 ? 3.717 -7.752 -1.608 1.00 96.88 109 GLN A C 1
ATOM 876 O O . GLN A 1 109 ? 2.642 -7.155 -1.676 1.00 96.88 109 GLN A O 1
ATOM 881 N N . LEU A 1 110 ? 4.269 -8.381 -2.642 1.00 97.50 110 LEU A N 1
ATOM 882 C CA . LEU A 1 110 ? 3.647 -8.504 -3.952 1.00 97.50 110 LEU A CA 1
ATOM 883 C C . LEU A 1 110 ? 3.262 -9.958 -4.183 1.00 97.50 110 LEU A C 1
ATOM 885 O O . LEU A 1 110 ? 4.064 -10.863 -3.943 1.00 97.50 110 LEU A O 1
ATOM 889 N N . TYR A 1 111 ? 2.047 -10.176 -4.674 1.00 97.69 111 TYR A N 1
ATOM 890 C CA . TYR A 1 111 ? 1.563 -11.504 -5.031 1.00 97.69 111 TYR A CA 1
ATOM 891 C C . TYR A 1 111 ? 1.077 -11.514 -6.475 1.00 97.69 111 TYR A C 1
ATOM 893 O O . TYR A 1 111 ? 0.118 -10.827 -6.813 1.00 97.69 111 TYR A O 1
ATOM 901 N N . VAL A 1 112 ? 1.730 -12.301 -7.330 1.00 97.62 112 VAL A N 1
ATOM 902 C CA . VAL A 1 112 ? 1.265 -12.530 -8.701 1.00 97.62 112 VAL A CA 1
ATOM 903 C C . VAL A 1 112 ? 0.133 -13.549 -8.645 1.00 97.62 112 VAL A C 1
ATOM 905 O O . VAL A 1 112 ? 0.370 -14.734 -8.404 1.00 97.62 112 VAL A O 1
ATOM 908 N N . ARG A 1 113 ? -1.105 -13.089 -8.832 1.00 97.25 113 ARG A N 1
ATOM 909 C CA . ARG A 1 113 ? -2.296 -13.936 -8.771 1.00 97.25 113 ARG A CA 1
ATOM 910 C C . ARG A 1 113 ? -2.347 -14.860 -10.000 1.00 97.25 113 ARG A C 1
ATOM 912 O O . ARG A 1 113 ? -2.462 -14.356 -11.113 1.00 97.25 113 ARG A O 1
ATOM 919 N N . PRO A 1 114 ? -2.332 -16.199 -9.843 1.00 96.06 114 PRO A N 1
ATOM 920 C CA . PRO A 1 114 ? -2.243 -17.112 -10.989 1.00 96.06 114 PRO A CA 1
ATOM 921 C C . PRO A 1 114 ? -3.448 -17.097 -11.938 1.00 96.06 114 PRO A C 1
ATOM 923 O O . PRO A 1 114 ? -3.319 -17.510 -13.084 1.00 96.06 114 PRO A O 1
ATOM 926 N N . SER A 1 115 ? -4.625 -16.660 -11.480 1.00 97.94 115 SER A N 1
ATOM 927 C CA . SER A 1 115 ? -5.850 -16.690 -12.291 1.00 97.94 115 SER A CA 1
ATOM 928 C C . SER A 1 115 ? -5.858 -15.670 -13.432 1.00 97.94 115 SER A C 1
ATOM 930 O O . SER A 1 115 ? -6.575 -15.867 -14.406 1.00 97.94 115 SER A O 1
ATOM 932 N N . ASP A 1 116 ? -5.103 -14.579 -13.307 1.00 97.69 116 ASP A N 1
ATOM 933 C CA . ASP A 1 116 ? -5.087 -13.473 -14.274 1.00 97.69 116 ASP A CA 1
ATOM 934 C C . ASP A 1 116 ? -3.735 -12.748 -14.371 1.00 97.69 116 ASP A C 1
ATOM 936 O O . ASP A 1 116 ? -3.626 -11.704 -15.012 1.00 97.69 116 ASP A O 1
ATOM 940 N N . ASN A 1 117 ? -2.699 -13.287 -13.726 1.00 97.38 117 ASN A N 1
ATOM 941 C CA . ASN A 1 117 ? -1.361 -12.710 -13.622 1.00 97.38 117 ASN A CA 1
ATOM 942 C C . ASN A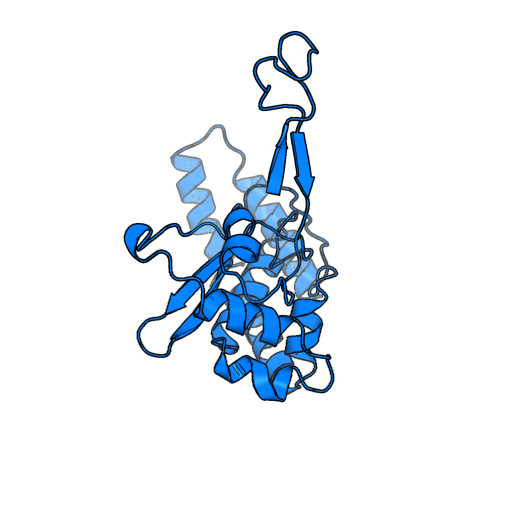 1 117 ? -1.328 -11.281 -13.061 1.00 97.38 117 ASN A C 1
ATOM 944 O O . ASN A 1 117 ? -0.321 -10.590 -13.214 1.00 97.38 117 ASN A O 1
ATOM 948 N N . ARG A 1 118 ? -2.377 -10.792 -12.394 1.00 98.56 118 ARG A N 1
ATOM 949 C CA . ARG A 1 118 ? -2.339 -9.457 -11.786 1.00 98.56 118 ARG A CA 1
ATOM 950 C C . ARG A 1 118 ? -1.512 -9.473 -10.506 1.00 98.56 118 ARG A C 1
ATOM 952 O O . ARG A 1 118 ? -1.609 -10.392 -9.694 1.00 98.56 118 ARG A O 1
ATOM 959 N N . VAL A 1 119 ? -0.681 -8.452 -10.330 1.00 98.62 119 VAL A N 1
ATOM 960 C CA . VAL A 1 119 ? 0.114 -8.252 -9.118 1.00 98.62 119 VAL A CA 1
ATOM 961 C C . VAL A 1 119 ? -0.768 -7.587 -8.070 1.00 98.62 119 VAL A C 1
ATOM 963 O O . VAL A 1 119 ? -1.283 -6.495 -8.300 1.00 98.62 119 VAL A O 1
ATOM 966 N N . LEU A 1 120 ? -0.940 -8.236 -6.923 1.00 98.62 120 LEU A N 1
ATOM 967 C CA . LEU A 1 120 ? -1.650 -7.700 -5.766 1.00 98.62 120 LEU A CA 1
ATOM 968 C C . LEU A 1 120 ? -0.670 -7.047 -4.792 1.00 98.62 120 LEU A C 1
ATOM 970 O O . LEU A 1 120 ? 0.439 -7.554 -4.601 1.00 98.62 120 LEU A O 1
ATOM 974 N N . PHE A 1 121 ? -1.105 -5.966 -4.152 1.00 98.12 121 PHE A N 1
ATOM 975 C CA . PHE A 1 121 ? -0.370 -5.301 -3.078 1.00 98.12 121 PHE A CA 1
ATOM 976 C C . PHE A 1 121 ? -0.903 -5.753 -1.716 1.00 98.12 121 PHE A C 1
ATOM 978 O O . PHE A 1 121 ? -2.077 -5.561 -1.402 1.00 98.12 121 PHE A O 1
ATOM 985 N N . LEU A 1 122 ? -0.027 -6.338 -0.900 1.00 97.50 122 LEU A N 1
ATOM 986 C CA . LEU A 1 122 ? -0.309 -6.711 0.482 1.00 97.50 122 LEU A CA 1
ATOM 987 C C . LEU A 1 122 ? 0.539 -5.838 1.425 1.00 97.50 122 LEU A C 1
ATOM 989 O O . LEU A 1 122 ? 1.769 -5.961 1.407 1.00 97.50 122 LEU A O 1
ATOM 993 N N . PRO A 1 123 ? -0.074 -4.963 2.242 1.00 96.38 123 PRO A N 1
ATOM 994 C CA . PRO A 1 123 ? 0.638 -4.219 3.277 1.00 96.38 123 PRO A CA 1
ATOM 995 C C . PRO A 1 123 ? 1.364 -5.166 4.240 1.00 96.38 123 PRO A C 1
ATOM 997 O O . PRO A 1 123 ? 0.863 -6.244 4.567 1.00 96.38 123 PRO A O 1
ATOM 1000 N N . HIS A 1 124 ? 2.560 -4.786 4.674 1.00 96.25 124 HIS A N 1
ATOM 1001 C CA . HIS A 1 124 ? 3.408 -5.599 5.541 1.00 96.25 124 HIS A CA 1
ATOM 1002 C C . HIS A 1 124 ? 4.166 -4.711 6.525 1.00 96.25 124 HIS A C 1
ATOM 1004 O O . HIS A 1 124 ? 4.433 -3.570 6.177 1.00 96.25 124 HIS A O 1
ATOM 1010 N N . ASP A 1 125 ? 4.555 -5.250 7.685 1.00 95.06 125 ASP A N 1
ATOM 1011 C CA . ASP A 1 125 ? 5.355 -4.533 8.697 1.00 95.06 125 ASP A CA 1
ATOM 1012 C C . ASP A 1 125 ? 4.669 -3.230 9.151 1.00 95.06 125 ASP A C 1
ATOM 1014 O O . ASP A 1 125 ? 5.021 -2.121 8.756 1.00 95.06 125 ASP A O 1
ATOM 1018 N N . LEU A 1 126 ? 3.554 -3.394 9.868 1.00 94.94 126 LEU A N 1
ATOM 1019 C CA . LEU A 1 126 ? 2.585 -2.328 10.157 1.00 94.94 126 LEU A CA 1
ATOM 1020 C C . LEU A 1 126 ? 2.609 -1.894 11.627 1.00 94.94 126 LEU A C 1
ATOM 1022 O O . LEU A 1 126 ? 1.593 -1.463 12.165 1.00 94.94 126 LEU A O 1
ATOM 1026 N N . ASP A 1 127 ? 3.733 -2.080 12.303 1.00 93.19 127 ASP A N 1
ATOM 1027 C CA . ASP A 1 127 ? 3.873 -2.013 13.757 1.00 93.19 127 ASP A CA 1
ATOM 1028 C C . ASP A 1 127 ? 4.554 -0.730 14.262 1.00 93.19 127 ASP A C 1
ATOM 1030 O O . ASP A 1 127 ? 4.710 -0.559 15.472 1.00 93.19 127 ASP A O 1
ATOM 1034 N N . ALA A 1 128 ? 4.891 0.216 13.373 1.00 92.88 128 ALA A N 1
ATOM 1035 C CA . ALA A 1 128 ? 5.668 1.400 13.734 1.00 92.88 128 ALA A CA 1
ATOM 1036 C C . ALA A 1 128 ? 5.200 2.732 13.106 1.00 92.88 128 ALA A C 1
ATOM 1038 O O . ALA A 1 128 ? 4.436 2.805 12.141 1.00 92.88 128 ALA A O 1
ATOM 1039 N N . PHE A 1 129 ? 5.708 3.825 13.693 1.00 93.75 129 PHE A N 1
ATOM 1040 C CA . PHE A 1 129 ? 5.614 5.206 13.189 1.00 93.75 129 PHE A CA 1
ATOM 1041 C C . PHE A 1 129 ? 4.189 5.744 12.981 1.00 93.75 129 PHE A C 1
ATOM 1043 O O . PHE A 1 129 ? 3.912 6.508 12.046 1.00 93.75 129 PHE A O 1
ATOM 1050 N N . PHE A 1 130 ? 3.287 5.356 13.881 1.00 93.56 130 PHE A N 1
ATOM 1051 C CA . PHE A 1 130 ? 1.900 5.800 13.883 1.00 93.56 130 PHE A CA 1
ATOM 1052 C C . PHE A 1 130 ? 1.770 7.320 14.047 1.00 93.56 130 PHE A C 1
ATOM 1054 O O . PHE A 1 130 ? 2.342 7.912 14.961 1.00 93.56 130 PHE A O 1
ATOM 1061 N N . ASP A 1 131 ? 0.965 7.937 13.184 1.00 92.50 131 ASP A N 1
ATOM 1062 C CA . ASP A 1 131 ? 0.594 9.350 13.252 1.00 92.50 131 ASP A CA 1
ATOM 1063 C C . ASP A 1 131 ? -0.909 9.511 12.993 1.00 92.50 131 ASP A C 1
ATOM 1065 O O . ASP A 1 131 ? -1.418 9.245 11.899 1.00 92.50 131 ASP A O 1
ATOM 1069 N N . ALA A 1 132 ? -1.625 9.999 14.009 1.00 92.62 132 ALA A N 1
ATOM 1070 C CA . ALA A 1 132 ? -3.062 10.245 13.939 1.00 92.62 132 ALA A CA 1
ATOM 1071 C C . ALA A 1 132 ? -3.442 11.320 12.899 1.00 92.62 132 ALA A C 1
ATOM 1073 O O . ALA A 1 132 ? -4.587 11.362 12.449 1.00 92.62 132 ALA A O 1
ATOM 1074 N N . ARG A 1 133 ? -2.495 12.176 12.497 1.00 91.69 133 ARG A N 1
ATOM 1075 C CA . ARG A 1 133 ? -2.697 13.314 11.586 1.00 91.69 133 ARG A CA 1
ATOM 1076 C C . ARG A 1 133 ? -2.071 13.107 10.204 1.00 91.69 133 ARG A C 1
ATOM 1078 O O . ARG A 1 133 ? -2.033 14.044 9.404 1.00 91.69 133 ARG A O 1
ATOM 1085 N N . ARG A 1 134 ? -1.607 11.895 9.879 1.00 91.69 134 ARG A N 1
ATOM 1086 C CA . ARG A 1 134 ? -1.055 11.589 8.550 1.00 91.69 134 ARG A CA 1
ATOM 1087 C C . ARG A 1 134 ? -2.122 11.822 7.460 1.00 91.69 134 ARG A C 1
ATOM 1089 O O . ARG A 1 134 ? -3.225 11.274 7.558 1.00 91.69 134 ARG A O 1
ATOM 1096 N N . PRO A 1 135 ? -1.853 12.626 6.414 1.00 91.69 135 PRO A N 1
ATOM 1097 C CA . PRO A 1 135 ? -2.862 12.980 5.414 1.00 91.69 135 PRO A CA 1
ATOM 1098 C C . PRO A 1 135 ? -3.267 11.782 4.547 1.00 91.69 135 PRO A C 1
ATOM 1100 O O . PRO A 1 135 ? -2.475 10.861 4.357 1.00 91.69 135 PRO A O 1
ATOM 1103 N N . LEU A 1 136 ? -4.461 11.839 3.939 1.00 91.88 136 LEU A N 1
ATOM 1104 C CA . LEU A 1 136 ? -5.019 10.753 3.115 1.00 91.88 136 LEU A CA 1
ATOM 1105 C C . LEU A 1 136 ? -4.132 10.302 1.950 1.00 91.88 136 LEU A C 1
ATOM 1107 O O . LEU A 1 136 ? -4.281 9.190 1.469 1.00 91.88 136 LEU A O 1
ATOM 1111 N N . LEU A 1 137 ? -3.241 11.160 1.458 1.00 90.62 137 LEU A N 1
ATOM 1112 C CA . LEU A 1 137 ? -2.344 10.820 0.352 1.00 90.62 137 LEU A CA 1
ATOM 1113 C C . LEU A 1 137 ? -0.901 10.578 0.804 1.00 90.62 137 LEU A C 1
ATOM 1115 O O . LEU A 1 137 ? -0.061 10.306 -0.046 1.00 90.62 137 LEU A O 1
ATOM 1119 N N . GLY A 1 138 ? -0.591 10.753 2.095 1.00 73.25 138 GLY A N 1
ATOM 1120 C CA . GLY A 1 138 ? 0.671 10.364 2.743 1.00 73.25 138 GLY A CA 1
ATOM 1121 C C . GLY A 1 138 ? 1.989 10.924 2.189 1.00 73.25 138 GLY A C 1
ATOM 1122 O O . GLY A 1 138 ? 3.030 10.655 2.762 1.00 73.25 138 GLY A O 1
ATOM 1123 N N . GLY A 1 139 ? 1.990 11.695 1.099 1.00 82.50 139 GLY A N 1
ATOM 1124 C CA . GLY A 1 139 ? 3.221 11.952 0.337 1.00 82.50 139 GLY A CA 1
ATOM 1125 C C . GLY A 1 139 ? 3.476 10.928 -0.783 1.00 82.50 139 GLY A C 1
ATOM 1126 O O . GLY A 1 139 ? 4.391 11.117 -1.586 1.00 82.50 139 GLY A O 1
ATOM 1127 N N . ASN A 1 140 ? 2.610 9.928 -0.931 1.00 94.25 140 ASN A N 1
ATOM 1128 C CA . ASN A 1 140 ? 2.771 8.823 -1.861 1.00 94.25 140 ASN A CA 1
ATOM 1129 C C . ASN A 1 140 ? 2.551 9.247 -3.326 1.00 94.25 140 ASN A C 1
ATOM 1131 O O . ASN A 1 140 ? 1.439 9.560 -3.763 1.00 94.25 140 ASN A O 1
ATOM 1135 N N . GLY A 1 141 ? 3.639 9.287 -4.098 1.00 94.31 141 GLY A N 1
ATOM 1136 C CA . GLY A 1 141 ? 3.614 9.634 -5.520 1.00 94.31 141 GLY A CA 1
ATOM 1137 C C . GLY A 1 141 ? 2.949 8.576 -6.404 1.00 94.31 141 GLY A C 1
ATOM 1138 O O . GLY A 1 141 ? 2.340 8.938 -7.411 1.00 94.31 141 GLY A O 1
ATOM 1139 N N . ASP A 1 142 ? 3.020 7.299 -6.022 1.00 96.25 142 ASP A N 1
ATOM 1140 C CA . ASP A 1 142 ? 2.430 6.200 -6.787 1.00 96.25 142 ASP A CA 1
ATOM 1141 C C . ASP A 1 142 ? 0.911 6.183 -6.655 1.00 96.25 142 ASP A C 1
ATOM 1143 O O . ASP A 1 142 ? 0.227 6.216 -7.679 1.00 96.25 142 ASP A O 1
ATOM 1147 N N . LEU A 1 143 ? 0.379 6.282 -5.431 1.00 97.19 143 LEU A N 1
ATOM 1148 C CA . LEU A 1 143 ? -1.062 6.455 -5.202 1.00 97.19 143 LEU A CA 1
ATOM 1149 C C . LEU A 1 143 ? -1.609 7.641 -6.010 1.00 97.19 143 LEU A C 1
ATOM 1151 O O . LEU A 1 143 ? -2.632 7.525 -6.683 1.00 97.19 143 LEU A O 1
ATOM 1155 N N . ARG A 1 144 ? -0.885 8.769 -6.029 1.00 96.25 144 ARG A N 1
ATOM 1156 C CA . ARG A 1 144 ? -1.262 9.950 -6.821 1.00 96.25 144 ARG A CA 1
ATOM 1157 C C . ARG A 1 144 ? -1.319 9.708 -8.330 1.00 96.25 144 ARG A C 1
ATOM 1159 O O . ARG A 1 144 ? -2.033 10.446 -9.006 1.00 96.25 144 ARG A O 1
ATOM 1166 N N . LYS A 1 145 ? -0.596 8.727 -8.881 1.00 96.88 145 LYS A N 1
ATOM 1167 C CA . LYS A 1 145 ? -0.747 8.338 -10.294 1.00 96.88 145 LYS A CA 1
ATOM 1168 C C . LYS A 1 145 ? -2.059 7.584 -10.516 1.00 96.88 145 LYS A C 1
ATOM 1170 O O . LYS A 1 145 ? -2.776 7.929 -11.454 1.00 96.88 145 LYS A O 1
ATOM 1175 N N . PHE A 1 146 ? -2.398 6.633 -9.640 1.00 97.88 146 PHE A N 1
ATOM 1176 C CA . PHE A 1 146 ? -3.651 5.870 -9.723 1.00 97.88 146 PHE A CA 1
ATOM 1177 C C . PHE A 1 146 ? -4.880 6.781 -9.688 1.00 97.88 146 PHE A C 1
ATOM 1179 O O . PHE A 1 146 ? -5.719 6.730 -10.583 1.00 97.88 146 PHE A O 1
ATOM 1186 N N . ILE A 1 147 ? -4.961 7.673 -8.699 1.00 97.50 147 ILE A N 1
ATOM 1187 C CA . ILE A 1 147 ? -6.152 8.511 -8.471 1.00 97.50 147 ILE A CA 1
ATOM 1188 C C . ILE A 1 147 ? -6.222 9.763 -9.357 1.00 97.50 147 ILE A C 1
ATOM 1190 O O . ILE A 1 147 ? -7.032 10.653 -9.113 1.00 97.50 147 ILE A O 1
ATOM 1194 N N . ARG A 1 148 ? -5.356 9.888 -10.370 1.00 96.50 148 ARG A N 1
ATOM 1195 C CA . ARG A 1 148 ? -5.561 10.906 -11.414 1.00 96.50 148 ARG A CA 1
ATOM 1196 C C . ARG A 1 148 ? -6.713 10.556 -12.339 1.00 96.50 148 ARG A C 1
ATOM 1198 O O . ARG A 1 148 ? -7.306 11.464 -12.912 1.00 96.50 148 ARG A O 1
ATOM 1205 N N . ASP A 1 149 ? -6.998 9.268 -12.491 1.00 97.44 149 ASP A N 1
ATOM 1206 C CA . ASP A 1 149 ? -8.266 8.842 -13.054 1.00 97.44 149 ASP A CA 1
ATOM 1207 C C . ASP A 1 149 ? -9.385 9.082 -12.026 1.00 97.44 149 ASP A C 1
ATOM 1209 O O . ASP A 1 149 ? -9.246 8.745 -10.847 1.00 97.44 149 ASP A O 1
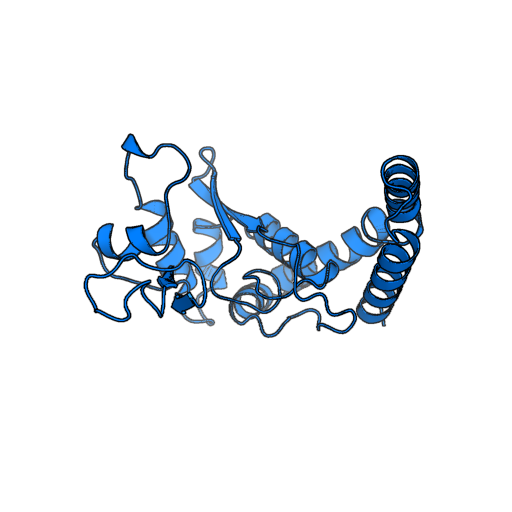ATOM 1213 N N . LEU A 1 150 ? -10.488 9.692 -12.467 1.00 97.50 150 LEU A N 1
ATOM 1214 C CA . LEU A 1 150 ? -11.579 10.085 -11.571 1.00 97.50 150 LEU A CA 1
ATOM 1215 C C . LEU A 1 150 ? -12.346 8.879 -11.018 1.00 97.50 150 LEU A C 1
ATOM 1217 O O . LEU A 1 150 ? -12.811 8.939 -9.880 1.00 97.50 150 LEU A O 1
ATOM 1221 N N . SER A 1 151 ? -12.451 7.784 -11.778 1.00 98.00 151 SER A N 1
ATOM 1222 C CA . SER A 1 151 ? -13.076 6.552 -11.288 1.00 98.00 151 SER A CA 1
ATOM 1223 C C . SER A 1 151 ? -12.219 5.923 -10.194 1.00 98.00 151 SER A C 1
ATOM 1225 O O . SER A 1 151 ? -12.737 5.540 -9.146 1.00 98.00 151 SER A O 1
ATOM 1227 N N . ASN A 1 152 ? -10.901 5.884 -10.385 1.00 98.56 152 ASN A N 1
ATOM 1228 C CA . ASN A 1 152 ? -9.967 5.407 -9.367 1.00 98.56 152 ASN A CA 1
ATOM 1229 C C . ASN A 1 152 ? -9.977 6.293 -8.118 1.00 98.56 152 ASN A C 1
ATOM 1231 O O . ASN A 1 152 ? -9.958 5.778 -7.003 1.00 98.56 152 ASN A O 1
ATOM 1235 N N . ALA A 1 153 ? -10.037 7.618 -8.277 1.00 98.44 153 ALA A N 1
ATOM 1236 C CA . ALA A 1 153 ? -10.177 8.529 -7.145 1.00 98.44 153 ALA A CA 1
ATOM 1237 C C . ALA A 1 153 ? -11.454 8.235 -6.349 1.00 98.44 153 ALA A C 1
ATOM 1239 O O . ALA A 1 153 ? -11.400 8.099 -5.128 1.00 98.44 153 ALA A O 1
ATOM 1240 N N . HIS A 1 154 ? -12.586 8.089 -7.040 1.00 98.50 154 HIS A N 1
ATOM 1241 C CA . HIS A 1 154 ? -13.860 7.754 -6.413 1.00 98.50 154 HIS A CA 1
ATOM 1242 C C . HIS A 1 154 ? -13.790 6.420 -5.659 1.00 98.50 154 HIS A C 1
ATOM 1244 O O . HIS A 1 154 ? -14.165 6.370 -4.490 1.00 98.50 154 HIS A O 1
ATOM 1250 N N . ASN A 1 155 ? -13.227 5.375 -6.272 1.00 98.62 155 ASN A N 1
ATOM 1251 C CA . ASN A 1 155 ? -13.061 4.072 -5.628 1.00 98.62 155 ASN A CA 1
ATOM 1252 C C . ASN A 1 155 ? -12.138 4.151 -4.405 1.00 98.62 155 ASN A C 1
ATOM 1254 O O . ASN A 1 155 ? -12.466 3.603 -3.360 1.00 98.62 155 ASN A O 1
ATOM 1258 N N . TYR A 1 156 ? -11.014 4.868 -4.494 1.00 98.56 156 TYR A N 1
ATOM 1259 C CA . TYR A 1 156 ? -10.092 5.049 -3.370 1.00 98.56 156 TYR A CA 1
ATOM 1260 C C . TYR A 1 156 ? -10.771 5.691 -2.158 1.00 98.56 156 TYR A C 1
ATOM 1262 O O . TYR A 1 156 ? -10.730 5.140 -1.058 1.00 98.56 156 TYR A O 1
ATOM 1270 N N . TYR A 1 157 ? -11.420 6.842 -2.355 1.00 98.19 157 TYR A N 1
ATOM 1271 C CA . TYR A 1 157 ? -12.115 7.528 -1.266 1.00 98.19 157 TYR A CA 1
ATOM 1272 C C . TYR A 1 157 ? -13.321 6.726 -0.769 1.00 98.19 157 TYR A C 1
ATOM 1274 O O . TYR A 1 157 ? -13.596 6.736 0.428 1.00 98.19 157 TYR A O 1
ATOM 1282 N N . GLY A 1 158 ? -13.987 5.984 -1.658 1.00 98.44 158 GLY A N 1
ATOM 1283 C CA . GLY A 1 158 ? -15.029 5.025 -1.304 1.00 98.44 158 GLY A CA 1
ATOM 1284 C C . GLY A 1 158 ? -14.517 3.925 -0.375 1.00 98.44 158 GLY A C 1
ATOM 1285 O O . GLY A 1 158 ? -15.118 3.707 0.668 1.00 98.44 158 GLY A O 1
ATOM 1286 N N . HIS A 1 159 ? -13.377 3.297 -0.687 1.00 98.69 159 HIS A N 1
ATOM 1287 C CA . HIS A 1 159 ? -12.743 2.286 0.173 1.00 98.69 159 HIS A CA 1
ATOM 1288 C C . HIS A 1 159 ? -12.334 2.853 1.532 1.00 98.69 159 HIS A C 1
ATOM 1290 O O . HIS A 1 159 ? -12.552 2.206 2.553 1.00 98.69 159 HIS A O 1
ATOM 1296 N N . VAL A 1 160 ? -11.762 4.062 1.563 1.00 98.12 160 VAL A N 1
ATOM 1297 C CA . VAL A 1 160 ? -11.437 4.748 2.825 1.00 98.12 160 VAL A CA 1
ATOM 1298 C C . VAL A 1 160 ? -12.703 4.944 3.654 1.00 98.12 160 VAL A C 1
ATOM 1300 O O . VAL A 1 160 ? -12.737 4.563 4.822 1.00 98.12 160 VAL A O 1
ATOM 1303 N N . TYR A 1 161 ? -13.745 5.519 3.054 1.00 98.19 161 TYR A N 1
ATOM 1304 C CA . TYR A 1 161 ? -14.999 5.790 3.744 1.00 98.19 161 TYR A CA 1
ATOM 1305 C C . TYR A 1 161 ? -15.660 4.498 4.239 1.00 98.19 161 TYR A C 1
ATOM 1307 O O . TYR A 1 161 ? -15.999 4.408 5.415 1.00 98.19 161 TYR A O 1
ATOM 1315 N N . ASP A 1 162 ? -15.761 3.478 3.386 1.00 98.44 162 ASP A N 1
ATOM 1316 C CA . ASP A 1 162 ? -16.301 2.157 3.720 1.00 98.44 162 ASP A CA 1
ATOM 1317 C C . ASP A 1 162 ? -15.598 1.549 4.937 1.00 98.44 162 ASP A C 1
ATOM 1319 O O . ASP A 1 162 ? -16.255 1.197 5.918 1.00 98.44 162 ASP A O 1
ATOM 1323 N N . MET A 1 163 ? -14.262 1.494 4.937 1.00 98.25 163 MET A N 1
ATOM 1324 C CA . MET A 1 163 ? -13.514 0.909 6.052 1.00 98.25 163 MET A CA 1
ATOM 1325 C C . MET A 1 163 ? -13.714 1.680 7.355 1.00 98.25 163 MET A C 1
ATOM 1327 O O . MET A 1 163 ? -13.891 1.045 8.397 1.00 98.25 163 MET A O 1
ATOM 1331 N N . LEU A 1 164 ? -13.719 3.017 7.309 1.00 97.50 164 LEU A N 1
ATOM 1332 C CA . LEU A 1 164 ? -13.977 3.849 8.487 1.00 97.50 164 LEU A CA 1
ATOM 1333 C C . LEU A 1 164 ? -15.407 3.655 9.008 1.00 97.50 164 LEU A C 1
ATOM 1335 O O . LEU A 1 164 ? -15.619 3.671 10.214 1.00 97.50 164 LEU A O 1
ATOM 1339 N N . GLN A 1 165 ? -16.392 3.414 8.144 1.00 97.12 165 GLN A N 1
ATOM 1340 C CA . GLN A 1 165 ? -17.775 3.179 8.574 1.00 97.12 165 GLN A CA 1
ATOM 1341 C C . GLN A 1 165 ? -18.036 1.743 9.056 1.00 97.12 165 GLN A C 1
ATOM 1343 O O . GLN A 1 165 ? -18.961 1.529 9.832 1.00 97.12 165 GLN A O 1
ATOM 1348 N N . THR A 1 166 ? -17.232 0.758 8.645 1.00 96.69 166 THR A N 1
ATOM 1349 C CA . THR A 1 166 ? -17.553 -0.665 8.877 1.00 96.69 166 THR A CA 1
ATOM 1350 C C . THR A 1 166 ? -16.580 -1.404 9.792 1.00 96.69 166 THR A C 1
ATOM 1352 O O . THR A 1 166 ? -17.017 -2.189 10.629 1.00 96.69 166 THR A O 1
ATOM 1355 N N . THR A 1 167 ? -15.270 -1.189 9.642 1.00 95.62 167 THR A N 1
ATOM 1356 C CA . THR A 1 167 ? -14.237 -2.058 10.255 1.00 95.62 167 THR A CA 1
ATOM 1357 C C . THR A 1 167 ? -13.131 -1.318 11.001 1.00 95.62 167 THR A C 1
ATOM 1359 O O . THR A 1 167 ? -12.331 -1.948 11.687 1.00 95.62 167 THR A O 1
ATOM 1362 N N . PHE A 1 168 ? -13.060 0.005 10.879 1.00 95.75 168 PHE A N 1
ATOM 1363 C CA . PHE A 1 168 ? -12.018 0.830 11.486 1.00 95.75 168 PHE A CA 1
ATOM 1364 C C . PHE A 1 168 ? -12.629 2.057 12.176 1.00 95.75 168 PHE A C 1
ATOM 1366 O O . PHE A 1 168 ? -12.252 3.195 11.918 1.00 95.75 168 PHE A O 1
ATOM 1373 N N . ASN A 1 169 ? -13.603 1.802 13.049 1.00 95.50 169 ASN A N 1
ATOM 1374 C CA . ASN A 1 169 ? -14.232 2.784 13.934 1.00 95.50 169 ASN A CA 1
ATOM 1375 C C . ASN A 1 169 ? -14.261 2.281 15.379 1.00 95.50 169 ASN A C 1
ATOM 1377 O O . ASN A 1 169 ? -13.949 1.123 15.656 1.00 95.50 169 ASN A O 1
ATOM 1381 N N . GLU A 1 170 ? -14.652 3.172 16.290 1.00 97.00 170 GLU A N 1
ATOM 1382 C CA . GLU A 1 170 ? -14.736 2.895 17.723 1.00 97.00 170 GLU A CA 1
ATOM 1383 C C . GLU A 1 170 ? -15.622 1.688 18.036 1.00 97.00 170 GLU A C 1
ATOM 1385 O O . GLU A 1 170 ? -15.195 0.797 18.766 1.00 97.00 170 GLU A O 1
ATOM 1390 N N . GLU A 1 171 ? -16.822 1.628 17.455 1.00 96.44 171 GLU A N 1
ATOM 1391 C CA . GLU A 1 171 ? -17.802 0.578 17.738 1.00 96.44 171 GLU A CA 1
ATOM 1392 C C . GLU A 1 171 ? -17.244 -0.809 17.395 1.00 96.44 171 GLU A C 1
ATOM 1394 O O . GLU A 1 171 ? -17.191 -1.692 18.255 1.00 96.44 171 GLU A O 1
ATOM 1399 N N . TYR A 1 172 ? -16.747 -0.987 16.168 1.00 97.00 172 TYR A N 1
ATOM 1400 C CA . TYR A 1 172 ? -16.178 -2.259 15.727 1.00 97.00 172 TYR A CA 1
ATOM 1401 C C . TYR A 1 172 ? -14.892 -2.614 16.488 1.00 97.00 172 TYR A C 1
ATOM 1403 O O . TYR A 1 172 ? -14.690 -3.765 16.887 1.00 97.00 172 TYR A O 1
ATOM 1411 N N . MET A 1 173 ? -14.005 -1.639 16.710 1.00 97.62 173 MET A N 1
ATOM 1412 C CA . MET A 1 173 ? -12.688 -1.901 17.299 1.00 97.62 173 MET A CA 1
ATOM 1413 C C . MET A 1 173 ? -12.728 -2.105 18.812 1.00 97.62 173 MET A C 1
ATOM 1415 O O . MET A 1 173 ? -11.863 -2.819 19.322 1.00 97.62 173 MET A O 1
ATOM 1419 N N . THR A 1 174 ? -13.751 -1.591 19.507 1.00 98.25 174 THR A N 1
ATOM 1420 C CA . THR A 1 174 ? -13.964 -1.835 20.945 1.00 98.25 174 THR A CA 1
ATOM 1421 C C . THR A 1 174 ? -14.006 -3.332 21.251 1.00 98.25 174 THR A C 1
ATOM 1423 O O . THR A 1 174 ? -13.367 -3.788 22.198 1.00 98.25 174 THR A O 1
ATOM 1426 N N . HIS A 1 175 ? -14.678 -4.126 20.405 1.00 96.88 175 HIS A N 1
ATOM 1427 C CA . HIS A 1 175 ? -14.731 -5.583 20.556 1.00 96.88 175 HIS A CA 1
ATOM 1428 C C . HIS A 1 175 ? -13.331 -6.213 20.633 1.00 96.88 175 HIS A C 1
ATOM 1430 O O . HIS A 1 175 ? -13.039 -7.008 21.531 1.00 96.88 175 HIS A O 1
ATOM 1436 N N . TRP A 1 176 ? -12.453 -5.842 19.699 1.00 96.75 176 TRP A N 1
ATOM 1437 C CA . TRP A 1 176 ? -11.101 -6.386 19.612 1.00 96.75 176 TRP A CA 1
ATOM 1438 C C . TRP A 1 176 ? -10.212 -5.887 20.747 1.00 96.75 176 TRP A C 1
ATOM 1440 O O . TRP A 1 176 ? -9.493 -6.684 21.350 1.00 96.75 176 TRP A O 1
ATOM 1450 N N . THR A 1 177 ? -10.275 -4.598 21.083 1.00 97.50 177 THR A N 1
ATOM 1451 C CA . THR A 1 177 ? -9.470 -4.035 22.174 1.00 97.50 177 THR A CA 1
ATOM 1452 C C . THR A 1 177 ? -9.866 -4.607 23.531 1.00 97.50 177 THR A C 1
ATOM 1454 O O . THR A 1 177 ? -8.979 -4.936 24.317 1.00 97.50 177 THR A O 1
ATOM 1457 N N . ASP A 1 178 ? -11.156 -4.841 23.780 1.00 97.56 178 ASP A N 1
ATOM 1458 C CA . ASP A 1 178 ? -11.634 -5.507 24.998 1.00 97.56 178 ASP A CA 1
ATOM 1459 C C . ASP A 1 178 ? -11.151 -6.954 25.083 1.00 97.56 178 ASP A C 1
ATOM 1461 O O . ASP A 1 178 ? -10.705 -7.414 26.141 1.00 97.56 178 ASP A O 1
ATOM 1465 N N . MET A 1 179 ? -11.226 -7.690 23.970 1.00 97.44 179 MET A N 1
ATOM 1466 C CA . MET A 1 179 ? -10.725 -9.060 23.906 1.00 97.44 179 MET A CA 1
ATOM 1467 C C . MET A 1 179 ? -9.224 -9.100 24.216 1.00 97.44 179 MET A C 1
ATOM 1469 O O . MET A 1 179 ? -8.795 -9.879 25.072 1.00 97.44 179 MET A O 1
ATOM 1473 N N . TYR A 1 180 ? -8.424 -8.248 23.571 1.00 97.12 180 TYR A N 1
ATOM 1474 C CA . TYR A 1 180 ? -6.983 -8.213 23.800 1.00 97.12 180 TYR A CA 1
ATOM 1475 C C . TYR A 1 180 ? -6.619 -7.737 25.211 1.00 97.12 180 TYR A C 1
ATOM 1477 O O . TYR A 1 180 ? -5.712 -8.311 25.812 1.00 97.12 180 TYR A O 1
ATOM 1485 N N . GLN A 1 181 ? -7.360 -6.790 25.796 1.00 97.75 181 GLN A N 1
ATOM 1486 C CA . GLN A 1 181 ? -7.160 -6.348 27.182 1.00 97.75 181 GLN A CA 1
ATOM 1487 C C . GLN A 1 181 ? -7.357 -7.487 28.189 1.00 97.75 181 GLN A C 1
ATOM 1489 O O . GLN A 1 181 ? -6.636 -7.560 29.183 1.00 97.75 181 GLN A O 1
ATOM 1494 N N . ARG A 1 182 ? -8.294 -8.408 27.937 1.00 97.69 182 ARG A N 1
ATOM 1495 C CA . ARG A 1 182 ? -8.492 -9.590 28.797 1.00 97.69 182 ARG A CA 1
ATOM 1496 C C . ARG A 1 182 ? -7.335 -10.581 28.698 1.00 97.69 182 ARG A C 1
ATOM 1498 O O . ARG A 1 182 ? -6.987 -11.200 29.699 1.00 97.69 182 ARG A O 1
ATOM 1505 N N . LEU A 1 183 ? -6.757 -10.741 27.508 1.00 97.81 183 LEU A N 1
ATOM 1506 C CA . LEU A 1 183 ? -5.638 -11.658 27.271 1.00 97.81 183 LEU A CA 1
ATOM 1507 C C . LEU A 1 183 ? -4.299 -11.082 27.750 1.00 97.81 183 LEU A C 1
ATOM 1509 O O . LEU A 1 183 ? -3.444 -11.823 28.230 1.00 97.81 183 LEU A O 1
ATOM 1513 N N . LEU A 1 184 ? -4.117 -9.767 27.626 1.00 97.75 184 LEU A N 1
ATOM 1514 C CA . LEU A 1 184 ? -2.873 -9.052 27.909 1.00 97.75 184 LEU A CA 1
ATOM 1515 C C . LEU A 1 184 ? -3.149 -7.821 28.796 1.00 97.75 184 LEU A C 1
ATOM 1517 O O . LEU A 1 184 ? -2.959 -6.685 28.359 1.00 97.75 184 LEU A O 1
ATOM 1521 N N . PRO A 1 185 ? -3.555 -8.015 30.065 1.00 96.31 185 PRO A N 1
ATOM 1522 C CA . PRO A 1 185 ? -4.044 -6.934 30.928 1.00 96.31 185 PRO A CA 1
ATOM 1523 C C . PRO A 1 185 ? -2.999 -5.873 31.297 1.00 96.31 185 PRO A C 1
ATOM 1525 O O . PRO A 1 185 ? -3.363 -4.807 31.782 1.00 96.31 185 PRO A O 1
ATOM 1528 N N . ALA A 1 186 ? -1.710 -6.143 31.073 1.00 97.25 186 ALA A N 1
ATOM 1529 C CA . ALA A 1 186 ? -0.634 -5.174 31.279 1.00 97.25 186 ALA A CA 1
ATOM 1530 C C . ALA A 1 186 ? -0.497 -4.152 30.132 1.00 97.25 186 ALA A C 1
ATOM 1532 O O . ALA A 1 186 ? 0.201 -3.152 30.291 1.00 97.25 186 ALA A O 1
ATOM 1533 N N . GLN A 1 187 ? -1.125 -4.402 28.980 1.00 96.38 187 GLN A N 1
ATOM 1534 C CA . GLN A 1 187 ? -1.101 -3.503 27.827 1.00 96.38 187 GLN A CA 1
ATOM 1535 C C . GLN A 1 187 ? -2.227 -2.464 27.914 1.00 96.38 187 GLN A C 1
ATOM 1537 O O . GLN A 1 187 ? -3.203 -2.643 28.644 1.00 96.38 187 GLN A O 1
ATOM 1542 N N . ARG A 1 188 ? -2.077 -1.363 27.170 1.00 95.50 188 ARG A N 1
ATOM 1543 C CA . ARG A 1 188 ? -2.984 -0.202 27.172 1.00 95.50 188 ARG A CA 1
ATOM 1544 C C . ARG A 1 188 ? -3.841 -0.154 25.906 1.00 95.50 188 ARG A C 1
ATOM 1546 O O . ARG A 1 188 ? -3.713 0.765 25.095 1.00 95.50 188 ARG A O 1
ATOM 1553 N N . PHE A 1 189 ? -4.703 -1.152 25.706 1.00 96.62 189 PHE A N 1
ATOM 1554 C CA . PHE A 1 189 ? -5.561 -1.200 24.512 1.00 96.62 189 PHE A CA 1
ATOM 1555 C C . PHE A 1 189 ? -6.584 -0.057 24.466 1.00 96.62 189 PHE A C 1
ATOM 1557 O O . PHE A 1 189 ? -6.929 0.399 23.378 1.00 96.62 189 PHE A O 1
ATOM 1564 N N . ASP A 1 190 ? -6.973 0.481 25.626 1.00 95.38 190 ASP A N 1
ATOM 1565 C CA . ASP A 1 190 ? -7.766 1.709 25.775 1.00 95.38 190 ASP A CA 1
ATOM 1566 C C . ASP A 1 190 ? -7.119 2.917 25.074 1.00 95.38 190 ASP A C 1
ATOM 1568 O O . ASP A 1 190 ? -7.774 3.691 24.367 1.00 95.38 190 ASP A O 1
ATOM 1572 N N . SER A 1 191 ? -5.800 3.055 25.224 1.00 94.88 191 SER A N 1
ATOM 1573 C CA . SER A 1 191 ? -5.033 4.125 24.590 1.00 94.88 191 SER A CA 1
ATOM 1574 C C . SER A 1 191 ? -4.948 3.931 23.076 1.00 94.88 191 SER A C 1
ATOM 1576 O O . SER A 1 191 ? -5.045 4.908 22.334 1.00 94.88 191 SER A O 1
ATOM 1578 N N . HIS A 1 192 ? -4.782 2.692 22.605 1.00 93.62 192 HIS A N 1
ATOM 1579 C CA . HIS A 1 192 ? -4.759 2.389 21.171 1.00 93.62 192 HIS A CA 1
ATOM 1580 C C . HIS A 1 192 ? -6.117 2.661 20.511 1.00 93.62 192 HIS A C 1
ATOM 1582 O O . HIS A 1 192 ? -6.156 3.261 19.436 1.00 93.62 192 HIS A O 1
ATOM 1588 N N . LEU A 1 193 ? -7.226 2.317 21.178 1.00 96.56 193 LEU A N 1
ATOM 1589 C CA . LEU A 1 193 ? -8.571 2.666 20.713 1.00 96.56 193 LEU A CA 1
ATOM 1590 C C . LEU A 1 193 ? -8.740 4.186 20.602 1.00 96.56 193 LEU A C 1
ATOM 1592 O O . LEU A 1 193 ? -9.153 4.691 19.563 1.00 96.56 193 LEU A O 1
ATOM 1596 N N . SER A 1 194 ? -8.332 4.934 21.631 1.00 95.88 194 SER A N 1
ATOM 1597 C CA . SER A 1 194 ? -8.419 6.403 21.635 1.00 95.88 194 SER A CA 1
ATOM 1598 C C . SER A 1 194 ? -7.616 7.049 20.491 1.00 95.88 194 SER A C 1
ATOM 1600 O O . SER A 1 194 ? -8.055 8.027 19.873 1.00 95.88 194 SER A O 1
ATOM 1602 N N . GLN A 1 195 ? -6.441 6.496 20.171 1.00 94.19 195 GLN A N 1
ATOM 1603 C CA . GLN A 1 195 ? -5.636 6.928 19.023 1.00 94.19 195 GLN A CA 1
ATOM 1604 C C . GLN A 1 195 ? -6.335 6.632 17.691 1.00 94.19 195 GLN A C 1
ATOM 1606 O O . GLN A 1 195 ? -6.376 7.506 16.822 1.00 94.19 195 GLN A O 1
ATOM 1611 N N . LEU A 1 196 ? -6.933 5.446 17.548 1.00 95.31 196 LEU A N 1
ATOM 1612 C CA . LEU A 1 196 ? -7.716 5.063 16.372 1.00 95.31 196 LEU A CA 1
ATOM 1613 C C . LEU A 1 196 ? -8.920 5.991 16.157 1.00 95.31 196 LEU A C 1
ATOM 1615 O O . LEU A 1 196 ? -9.175 6.419 15.031 1.00 95.31 196 LEU A O 1
ATOM 1619 N N . VAL A 1 197 ? -9.628 6.361 17.226 1.00 95.94 197 VAL A N 1
ATOM 1620 C CA . VAL A 1 197 ? -10.755 7.307 17.157 1.00 95.94 197 VAL A CA 1
ATOM 1621 C C . VAL A 1 197 ? -10.281 8.689 16.716 1.00 95.94 197 VAL A C 1
ATOM 1623 O O . VAL A 1 197 ? -10.848 9.278 15.797 1.00 95.94 197 VAL A O 1
ATOM 1626 N N . THR A 1 198 ? -9.184 9.185 17.296 1.00 96.25 198 THR A N 1
ATOM 1627 C CA . THR A 1 198 ? -8.575 10.463 16.884 1.00 96.25 198 THR A CA 1
ATOM 1628 C C . THR A 1 198 ? -8.219 10.452 15.398 1.00 96.25 198 THR A C 1
ATOM 1630 O O . THR A 1 198 ? -8.480 11.420 14.681 1.00 96.25 198 THR A O 1
ATOM 1633 N N . ARG A 1 199 ? -7.647 9.341 14.927 1.00 95.12 199 ARG A N 1
ATOM 1634 C CA . ARG A 1 199 ? -7.278 9.130 13.528 1.00 95.12 199 ARG A CA 1
ATOM 1635 C C . ARG A 1 199 ? -8.497 9.128 12.604 1.00 95.12 199 ARG A C 1
ATOM 1637 O O . ARG A 1 199 ? -8.477 9.807 11.581 1.00 95.12 199 ARG A O 1
ATOM 1644 N N . THR A 1 200 ? -9.545 8.403 12.977 1.00 95.81 200 THR A N 1
ATOM 1645 C CA . THR A 1 200 ? -10.803 8.317 12.220 1.00 95.81 200 THR A CA 1
ATOM 1646 C C . THR A 1 200 ? -11.460 9.688 12.090 1.00 95.81 200 THR A C 1
ATOM 1648 O O . THR A 1 200 ? -11.803 10.097 10.983 1.00 95.81 200 THR A O 1
ATOM 1651 N N . ASN A 1 201 ? -11.536 10.444 13.188 1.00 94.75 201 ASN A N 1
ATOM 1652 C CA . ASN A 1 201 ? -12.094 11.798 13.188 1.00 94.75 201 ASN A CA 1
ATOM 1653 C C . ASN A 1 201 ? -11.294 12.741 12.282 1.00 94.75 201 ASN A C 1
ATOM 1655 O O . ASN A 1 201 ? -11.875 13.446 11.467 1.00 94.75 201 ASN A O 1
ATOM 1659 N N . PHE A 1 202 ? -9.959 12.700 12.353 1.00 95.50 202 PHE A N 1
ATOM 1660 C CA . PHE A 1 202 ? -9.109 13.504 11.470 1.00 95.50 202 PHE A CA 1
ATOM 1661 C C . PHE A 1 202 ? -9.345 13.203 9.981 1.00 95.50 202 PHE A C 1
ATOM 1663 O O . PHE A 1 202 ? -9.256 14.104 9.150 1.00 95.50 202 PHE A O 1
ATOM 1670 N N . LEU A 1 203 ? -9.615 11.943 9.630 1.00 95.12 203 LEU A N 1
ATOM 1671 C CA . LEU A 1 203 ? -9.845 11.545 8.242 1.00 95.12 203 LEU A CA 1
ATOM 1672 C C . LEU A 1 203 ? -11.216 11.944 7.699 1.00 95.12 203 LEU A C 1
ATOM 1674 O O . LEU A 1 203 ? -11.334 12.164 6.494 1.00 95.12 203 LEU A O 1
ATOM 1678 N N . LEU A 1 204 ? -12.228 12.014 8.562 1.00 93.06 204 LEU A N 1
ATOM 1679 C CA . LEU A 1 204 ? -13.591 12.385 8.181 1.00 93.06 204 LEU A CA 1
ATOM 1680 C C . LEU A 1 204 ? -13.818 13.905 8.160 1.00 93.06 204 LEU A C 1
ATOM 1682 O O . LEU A 1 204 ? -14.701 14.352 7.428 1.00 93.06 204 LEU A O 1
ATOM 1686 N N . GLY A 1 205 ? -12.987 14.678 8.872 1.00 83.25 205 GLY A N 1
ATOM 1687 C CA . GLY A 1 205 ? -13.075 16.140 8.957 1.00 83.25 205 GLY A CA 1
ATOM 1688 C C . GLY A 1 205 ? -13.805 16.605 10.203 1.00 83.25 205 GLY A C 1
ATOM 1689 O O . GLY A 1 205 ? -15.052 16.538 10.209 1.00 83.25 205 GLY A O 1
#

Sequence (205 aa):
VYYPTTTNDRTPEGLKLPEPDSVVGTSFRNLGDSKEDYRWTFLNKSNRNQDDYTRIMEFSRAMATSTRTFNDVIGDYVDVDQWLRAYAFSVITGHGDNYGADGAQHNLQLYVRPSDNRVLFLPHDLDAFFDARRPLLGGNGDLRKFIRDLSNAHNYYGHVYDMLQTTFNEEYMTHWTDMYQRLLPAQRFDSHLSQLVTRTNFLLG

Secondary structure (DSSP, 8-state):
-EEE--BTTSSTTSPBPSSSEEE----S----SSTHHHHTTS---SSGGG---HHHH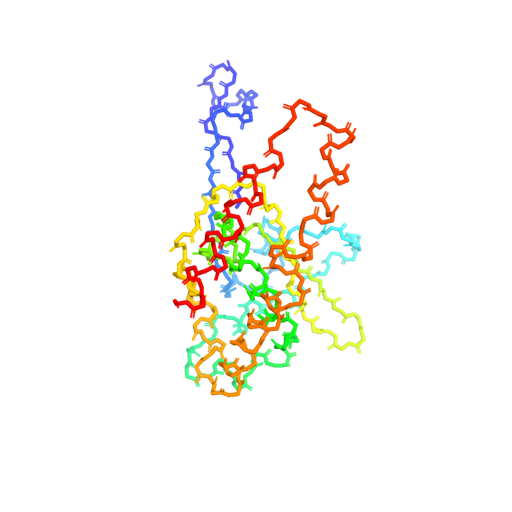HHHHHHTS-TTTHHHHGGGTB-HHHHHHHHHHHHHH---SSTTTT--S-SEEEEE-TTT-PEEEEE---SS---TT--TTTT-HHHHHHTTSHHHHHHHHHHHHHHHHHTSSHHHHHHHHHHHHHH-TTS-HHHHHHHHHHHHHHHH-

Foldseek 3Di:
DKDAPAAPVRDPPHHGDPPPIDDDFDALAQQDPDLVSCCVLAPDPPPVVVSDCPLVNVQSHLLHDDLVCNQVPNVLAAPLLQLLLQLLVLCLQQADCWCSALNTRDQWHWDQDPVRRHIGIDGGDRPHDGDLQQASCNPHPSLVSQPVPVVSVVSNVVSNVVCLVPPQALVNCVVVLVVVCVVPVVDPSVVVSVSSHSSSVNHVD